Protein AF-G1XAU7-F1 (afdb_monomer)

Nearest PDB structures (foldseek):
  9cpb-assembly1_6V  TM=5.344E-01  e=7.646E+00  Bos taurus

Sequence (226 aa):
MDVDTQRVWDYASDAYVHRLVQNKSDGKLVELPSGRNESNTDELYDKLDNIGMEYTHLLTRQLDSQRTYFEEQVVAAADKATKASRRADEAFEKLQEALTALEDLKLKVDHLSQDVVPSLEKSKTRAEKKAEKATELLRKFEKDWREEKTVNDGLLERVDKINKEREELLREKMDLKDQLRDMMFFVEGREKLKEMDEEGIEEGEVTIGDVPDGKKKRRGKGKGKR

Foldseek 3Di:
DPPVVQWDQDPVVRDTDHDFDADPPPRDTDDDDPPDPPPCVVVVVVVVVVVVVVVVVVVVVVVVVVVVVVVVVVVVVVVVVVVVVVVVVVVVVVVVVVVVVVVVVVVVVCCCVPPVVVVVVVVVVVVVVVVVVVVVVVVVVVVVVVVVVVVVVVVVVVVVVVVVVVVVVVVVVVVVVVVVVVVVVVVVVVVVVVVCVVVDDDDDDDDDDDDDDDDDDDDDDDDDDD

Solvent-accessible surface area (backbone atoms only — not comparable to full-atom values): 13312 Å² total; per-residue (Å²): 119,48,83,89,77,60,35,39,74,39,83,89,75,74,42,79,42,77,67,87,59,65,47,95,88,71,71,54,80,62,81,75,84,79,88,68,74,76,85,63,49,60,67,51,49,55,50,52,48,51,52,51,50,52,49,48,52,50,48,50,53,50,52,50,53,51,48,52,52,52,51,52,51,51,50,54,49,50,53,51,51,52,54,48,49,52,53,49,51,59,49,49,52,53,49,51,55,51,50,53,53,49,51,54,48,49,54,51,50,49,48,42,62,68,51,49,47,55,51,48,52,55,49,48,56,53,51,51,55,49,50,50,52,50,52,53,51,50,53,49,52,52,50,53,52,50,52,51,48,55,50,48,53,53,48,51,53,48,51,54,50,52,50,50,53,51,53,49,54,50,47,53,52,47,54,52,48,49,51,49,49,53,48,47,50,51,50,52,51,51,50,50,48,52,53,40,70,74,68,60,89,77,91,78,90,84,81,84,78,85,81,85,87,81,77,91,77,87,80,82,86,82,86,85,84,133

pLDDT: mean 81.5, std 19.94, range [34.09, 97.81]

Secondary structure (DSSP, 8-state):
-BTTTTEEEETTTTEEEE---B-TTT--B--------TTSHHHHHHHHHHHHHHHHHHHHHHHHHHHHHHHHHHHHHHHHHHHHHHHHHHHHHHHHHHHHHHHHHHHHHHHIIIIIHHHHHHHHHHHHHHHHHHHHHHHHHHHHHHHHHHHHHHHHHHHHHHHHHHHHHHHHHHHHHHHHHHHHHHHHHHHHHHHHHHH---------PPPPP----PPP------

Mean predicted aligned error: 18.96 Å

InterPro domains:
  IPR001607 Zinc finger, UBP-type [PS50271] (1-36)

Structure (mmCIF, N/CA/C/O backbone):
data_AF-G1XAU7-F1
#
_entry.id   AF-G1XAU7-F1
#
loop_
_atom_site.group_PDB
_atom_site.id
_atom_site.type_symbol
_atom_site.label_atom_id
_atom_site.label_alt_id
_atom_site.label_comp_id
_atom_site.label_asym_id
_atom_site.label_entity_id
_atom_site.label_seq_id
_atom_site.pdbx_PDB_ins_code
_atom_site.Cartn_x
_atom_site.Cartn_y
_atom_site.Cartn_z
_atom_site.occupancy
_atom_site.B_iso_or_equiv
_atom_site.auth_seq_id
_atom_site.auth_comp_id
_atom_site.auth_asym_id
_atom_site.auth_atom_id
_atom_site.pdbx_PDB_model_num
ATOM 1 N N . MET A 1 1 ? 59.261 -0.099 -73.746 1.00 57.97 1 MET A N 1
ATOM 2 C CA . MET A 1 1 ? 59.908 0.063 -75.064 1.00 57.97 1 MET A CA 1
ATOM 3 C C . MET A 1 1 ? 59.030 -0.674 -76.040 1.00 57.97 1 MET A C 1
ATOM 5 O O . MET A 1 1 ? 59.008 -1.896 -75.988 1.00 57.97 1 MET A O 1
ATOM 9 N N . ASP A 1 2 ? 58.242 0.059 -76.814 1.00 53.75 2 ASP A N 1
ATOM 10 C CA . ASP A 1 2 ? 57.361 -0.550 -77.802 1.00 53.75 2 ASP A CA 1
ATOM 11 C C . ASP A 1 2 ? 58.166 -0.725 -79.099 1.00 53.75 2 ASP A C 1
ATOM 13 O O . ASP A 1 2 ? 58.586 0.252 -79.727 1.00 53.75 2 ASP A O 1
ATOM 17 N N . VAL A 1 3 ? 58.529 -1.971 -79.409 1.00 59.09 3 VAL A N 1
ATOM 18 C CA . VAL A 1 3 ? 59.478 -2.296 -80.492 1.00 59.09 3 VAL A CA 1
ATOM 19 C C . VAL A 1 3 ? 58.875 -2.097 -81.881 1.00 59.09 3 VAL A C 1
ATOM 21 O O . VAL A 1 3 ? 59.628 -1.865 -82.826 1.00 59.09 3 VAL A O 1
ATOM 24 N N . ASP A 1 4 ? 57.545 -2.092 -81.980 1.00 55.91 4 ASP A N 1
ATOM 25 C CA . ASP A 1 4 ? 56.815 -1.932 -83.239 1.00 55.91 4 ASP A CA 1
ATOM 26 C C . ASP A 1 4 ? 56.686 -0.457 -83.650 1.00 55.91 4 ASP A C 1
ATOM 28 O O . ASP A 1 4 ? 56.772 -0.126 -84.832 1.00 55.91 4 ASP A O 1
ATOM 32 N N . THR A 1 5 ? 56.542 0.456 -82.683 1.00 62.56 5 THR A N 1
ATOM 33 C CA . THR A 1 5 ? 56.330 1.893 -82.943 1.00 62.56 5 THR A CA 1
ATOM 34 C C . THR A 1 5 ? 57.594 2.747 -82.793 1.00 62.56 5 THR A C 1
ATOM 36 O O . THR A 1 5 ? 57.562 3.945 -83.073 1.00 62.56 5 THR A O 1
ATOM 39 N N . GLN A 1 6 ? 58.720 2.153 -82.369 1.00 66.44 6 GLN A N 1
ATOM 40 C CA . GLN A 1 6 ? 60.010 2.823 -82.115 1.00 66.44 6 GLN A CA 1
ATOM 41 C C . GLN A 1 6 ? 59.924 4.058 -81.185 1.00 66.44 6 GLN A C 1
ATOM 43 O O . GLN A 1 6 ? 60.811 4.921 -81.193 1.00 66.44 6 GLN A O 1
ATOM 48 N N . ARG A 1 7 ? 58.883 4.134 -80.345 1.00 73.56 7 ARG A N 1
ATOM 49 C CA . ARG A 1 7 ? 58.679 5.185 -79.335 1.00 73.56 7 ARG A CA 1
ATOM 50 C C . ARG A 1 7 ? 59.179 4.734 -77.962 1.00 73.56 7 ARG A C 1
ATOM 52 O O . ARG A 1 7 ? 59.096 3.561 -77.590 1.00 73.56 7 ARG A O 1
ATOM 59 N N . VAL A 1 8 ? 59.704 5.683 -77.193 1.00 77.62 8 VAL A N 1
ATOM 60 C CA . VAL A 1 8 ? 60.184 5.473 -75.820 1.00 77.62 8 VAL A CA 1
ATOM 61 C C . VAL A 1 8 ? 59.240 6.186 -74.861 1.00 77.62 8 VAL A C 1
ATOM 63 O O . VAL A 1 8 ? 58.794 7.289 -75.150 1.00 77.62 8 VAL A O 1
ATOM 66 N N . TRP A 1 9 ? 58.917 5.554 -73.736 1.00 84.06 9 TRP A N 1
ATOM 67 C CA . TRP A 1 9 ? 58.120 6.180 -72.684 1.00 84.06 9 TRP A CA 1
ATOM 68 C C . TRP A 1 9 ? 59.017 7.047 -71.802 1.00 84.06 9 TRP A C 1
ATOM 70 O O . TRP A 1 9 ? 60.016 6.546 -71.276 1.00 84.06 9 TRP A O 1
ATOM 80 N N . ASP A 1 10 ? 58.670 8.321 -71.652 1.00 80.56 10 ASP A N 1
ATOM 81 C CA . ASP A 1 10 ? 59.261 9.201 -70.653 1.00 80.56 10 ASP A CA 1
ATOM 82 C C . ASP A 1 10 ? 58.397 9.179 -69.389 1.00 80.56 10 ASP A C 1
ATOM 84 O O . ASP A 1 10 ? 57.300 9.730 -69.349 1.00 80.56 10 ASP A O 1
ATOM 88 N N . TYR A 1 11 ? 58.913 8.537 -68.342 1.00 80.44 11 TYR A N 1
ATOM 89 C CA . TYR A 1 11 ? 58.235 8.429 -67.051 1.00 80.44 11 TYR A CA 1
ATOM 90 C C . TYR A 1 11 ? 58.133 9.767 -66.304 1.00 80.44 11 TYR A C 1
ATOM 92 O O . TYR A 1 11 ? 57.330 9.871 -65.383 1.00 80.44 11 TYR A O 1
ATOM 100 N N . ALA A 1 12 ? 58.943 10.774 -66.651 1.00 77.62 12 ALA A N 1
ATOM 101 C CA . ALA A 1 12 ? 58.902 12.073 -65.980 1.00 77.62 12 ALA A CA 1
ATOM 102 C C . ALA A 1 12 ? 57.789 12.981 -66.525 1.00 77.62 12 ALA A C 1
ATOM 104 O O . ALA A 1 12 ? 57.229 13.775 -65.772 1.00 77.62 12 ALA A O 1
ATOM 105 N N . SER A 1 13 ? 57.468 12.863 -67.816 1.00 72.19 13 SER A N 1
ATOM 106 C CA . SER A 1 13 ? 56.394 13.621 -68.476 1.00 72.19 13 SER A CA 1
ATOM 107 C C . SER A 1 13 ? 55.135 12.794 -68.767 1.00 72.19 13 SER A C 1
ATOM 109 O O . SER A 1 13 ? 54.173 13.339 -69.300 1.00 72.19 13 SER A O 1
ATOM 111 N N . ASP A 1 14 ? 55.141 11.508 -68.397 1.00 81.31 14 ASP A N 1
ATOM 112 C CA . ASP A 1 14 ? 54.063 10.531 -68.612 1.00 81.31 14 ASP A CA 1
ATOM 113 C C . ASP A 1 14 ? 53.587 10.479 -70.081 1.00 81.31 14 ASP A C 1
ATOM 115 O O . ASP A 1 14 ? 52.394 10.474 -70.385 1.00 81.31 14 ASP A O 1
ATOM 119 N N . ALA A 1 15 ? 54.547 10.491 -71.019 1.00 80.81 15 ALA A N 1
ATOM 120 C CA . ALA A 1 15 ? 54.288 10.578 -72.458 1.00 80.81 15 ALA A CA 1
ATOM 121 C C . ALA A 1 15 ? 55.247 9.726 -73.316 1.00 80.81 15 ALA A C 1
ATOM 123 O O . ALA A 1 15 ? 56.387 9.442 -72.945 1.00 80.81 15 ALA A O 1
ATOM 124 N N . TYR A 1 16 ? 54.804 9.346 -74.524 1.00 79.31 16 TYR A N 1
ATOM 125 C CA . TYR A 1 16 ? 55.650 8.686 -75.531 1.00 79.31 16 TYR A CA 1
ATOM 126 C C . TYR A 1 16 ? 56.433 9.712 -76.366 1.00 79.31 16 TYR A C 1
ATOM 128 O O . TYR A 1 16 ? 55.842 10.552 -77.044 1.00 79.31 16 TYR A O 1
ATOM 136 N N . VAL A 1 17 ? 57.760 9.580 -76.407 1.00 77.50 17 VAL A N 1
ATOM 137 C CA . VAL A 1 17 ? 58.686 10.413 -77.196 1.00 77.50 17 VAL A CA 1
ATOM 138 C C . VAL A 1 17 ? 59.390 9.596 -78.288 1.00 77.50 17 VAL A C 1
ATOM 140 O O . VAL A 1 17 ? 59.630 8.394 -78.144 1.00 77.50 17 VAL A O 1
ATOM 143 N N . HIS A 1 18 ? 59.736 10.242 -79.406 1.00 70.25 18 HIS A N 1
ATOM 144 C CA . HIS A 1 18 ? 60.473 9.607 -80.506 1.00 70.25 18 HIS A CA 1
ATOM 145 C C . HIS A 1 18 ? 61.976 9.581 -80.201 1.00 70.25 18 HIS A C 1
ATOM 147 O O . HIS A 1 18 ? 62.556 10.582 -79.780 1.00 70.25 18 HIS A O 1
ATOM 153 N N . ARG A 1 19 ? 62.635 8.441 -80.440 1.00 69.12 19 ARG A N 1
ATOM 154 C CA . ARG A 1 19 ? 64.091 8.332 -80.289 1.00 69.12 19 ARG A CA 1
ATOM 155 C C . ARG A 1 19 ? 64.786 9.040 -81.458 1.00 69.12 19 ARG A C 1
ATOM 157 O O . ARG A 1 19 ? 64.710 8.559 -82.584 1.00 69.12 19 ARG A O 1
ATOM 164 N N . LEU A 1 20 ? 65.510 10.128 -81.196 1.00 63.94 20 LEU A N 1
ATOM 165 C CA . LEU A 1 20 ? 66.415 10.746 -82.174 1.00 63.94 20 LEU A CA 1
ATOM 166 C C . LEU A 1 20 ? 67.537 9.752 -82.520 1.00 63.94 20 LEU A C 1
ATOM 168 O O . LEU A 1 20 ? 68.320 9.362 -81.653 1.00 63.94 20 LEU A O 1
ATOM 172 N N . VAL A 1 21 ? 67.601 9.302 -83.775 1.00 60.94 21 VAL A N 1
ATOM 173 C CA . VAL A 1 21 ? 68.643 8.381 -84.251 1.00 60.94 21 VAL A CA 1
ATOM 174 C C . VAL A 1 21 ? 69.726 9.194 -84.956 1.00 60.94 21 VAL A C 1
ATOM 176 O O . VAL A 1 21 ? 69.502 9.745 -86.030 1.00 60.94 21 VAL A O 1
ATOM 179 N N . GLN A 1 22 ? 70.908 9.278 -84.344 1.00 58.97 22 GLN A N 1
ATOM 180 C CA . GLN A 1 22 ? 72.068 9.961 -84.917 1.00 58.97 22 GLN A CA 1
ATOM 181 C C . GLN A 1 22 ? 72.962 8.948 -85.647 1.00 58.97 22 GLN A C 1
ATOM 183 O O . GLN A 1 22 ? 73.315 7.906 -85.090 1.00 58.97 22 GLN A O 1
ATOM 188 N N . ASN A 1 23 ? 73.330 9.235 -86.899 1.00 56.50 23 ASN A N 1
ATOM 189 C CA . ASN A 1 23 ? 74.219 8.367 -87.672 1.00 56.50 23 ASN A CA 1
ATOM 190 C C . ASN A 1 23 ? 75.674 8.521 -87.181 1.00 56.50 23 ASN A C 1
ATOM 192 O O . ASN A 1 23 ? 76.173 9.642 -87.069 1.00 56.50 23 ASN A O 1
ATOM 196 N N . LYS A 1 24 ? 76.363 7.408 -86.885 1.00 58.03 24 LYS A N 1
ATOM 197 C CA . LYS A 1 24 ? 77.676 7.413 -86.202 1.00 58.03 24 LYS A CA 1
ATOM 198 C C . LYS A 1 24 ? 78.825 8.008 -87.023 1.00 58.03 24 LYS A C 1
ATOM 200 O O . LYS A 1 24 ? 79.857 8.319 -86.442 1.00 58.03 24 LYS A O 1
ATOM 205 N N . SER A 1 25 ? 78.673 8.155 -88.337 1.00 57.59 25 SER A N 1
ATOM 206 C CA . SER A 1 25 ? 79.734 8.654 -89.218 1.00 57.59 25 SER A CA 1
ATOM 207 C C . SER A 1 25 ? 79.644 10.143 -89.554 1.00 57.59 25 SER A C 1
ATOM 209 O O . SER A 1 25 ? 80.643 10.678 -90.014 1.00 57.59 25 SER A O 1
ATOM 211 N N . ASP A 1 26 ? 78.504 10.815 -89.334 1.00 61.91 26 ASP A N 1
ATOM 212 C CA . ASP A 1 26 ? 78.338 12.194 -89.837 1.00 61.91 26 ASP A CA 1
ATOM 213 C C . ASP A 1 26 ? 77.455 13.116 -88.974 1.00 61.91 26 ASP A C 1
ATOM 215 O O . ASP A 1 26 ? 77.159 14.241 -89.364 1.00 61.91 26 ASP A O 1
ATOM 219 N N . GLY A 1 27 ? 76.991 12.667 -87.798 1.00 61.97 27 GLY A N 1
ATOM 220 C CA . GLY A 1 27 ? 76.343 13.519 -86.783 1.00 61.97 27 GLY A CA 1
ATOM 221 C C . GLY A 1 27 ? 75.020 14.200 -87.179 1.00 61.97 27 GLY A C 1
ATOM 222 O O . GLY A 1 27 ? 74.368 14.795 -86.319 1.00 61.97 27 GLY A O 1
ATOM 223 N N . LYS A 1 28 ? 74.597 14.099 -88.441 1.00 62.28 28 LYS A N 1
ATOM 224 C CA . LYS A 1 28 ? 73.402 14.735 -88.994 1.00 62.28 28 LYS A CA 1
ATOM 225 C C . LYS A 1 28 ? 72.140 14.012 -88.518 1.00 62.28 28 LYS A C 1
ATOM 227 O O . LYS A 1 28 ? 72.044 12.787 -88.624 1.00 62.28 28 LYS A O 1
ATOM 232 N N . LEU A 1 29 ? 71.181 14.778 -87.994 1.00 57.16 29 LEU A N 1
ATOM 233 C CA . LEU A 1 29 ? 69.845 14.286 -87.657 1.00 57.16 29 LEU A CA 1
ATOM 234 C C . LEU A 1 29 ? 69.154 13.810 -88.942 1.00 57.16 29 LEU A C 1
ATOM 236 O O . LEU A 1 29 ? 69.052 14.565 -89.910 1.00 57.16 29 LEU A O 1
ATOM 240 N N . VAL A 1 30 ? 68.697 12.559 -88.948 1.00 57.75 30 VAL A N 1
ATOM 241 C CA . VAL A 1 30 ? 67.859 12.009 -90.017 1.00 57.75 30 VAL A CA 1
ATOM 242 C C . VAL A 1 30 ? 66.431 11.969 -89.493 1.00 57.75 30 VAL A C 1
ATOM 244 O O . VAL A 1 30 ? 66.093 11.130 -88.660 1.00 57.75 30 VAL A O 1
ATOM 247 N N . GLU A 1 31 ? 65.600 12.892 -89.964 1.00 56.91 31 GLU A N 1
ATOM 248 C CA . GLU A 1 31 ? 64.154 12.812 -89.775 1.00 56.91 31 GLU A CA 1
ATOM 249 C C . GLU A 1 31 ? 63.597 11.818 -90.799 1.00 56.91 31 GLU A C 1
ATOM 251 O O . GLU A 1 31 ? 63.764 11.995 -92.008 1.00 56.91 31 GLU A O 1
ATOM 256 N N . LEU A 1 32 ? 62.984 10.728 -90.324 1.00 54.47 32 LEU A N 1
ATOM 257 C CA . LEU A 1 32 ? 62.248 9.826 -91.207 1.00 54.47 32 LEU A CA 1
ATOM 258 C C . LEU A 1 32 ? 60.983 10.542 -91.708 1.00 54.47 32 LEU A C 1
ATOM 260 O O . LEU A 1 32 ? 60.314 11.210 -90.914 1.00 54.47 32 LEU A O 1
ATOM 264 N N . PRO A 1 33 ? 60.617 10.391 -92.995 1.00 49.03 33 PRO A N 1
ATOM 265 C CA . PRO A 1 33 ? 59.417 11.010 -93.534 1.00 49.03 33 PRO A CA 1
ATOM 266 C C . PRO A 1 33 ? 58.194 10.459 -92.796 1.00 49.03 33 PRO A C 1
ATOM 268 O O . PRO A 1 33 ? 57.883 9.269 -92.869 1.00 49.03 33 PRO A O 1
ATOM 271 N N . SER A 1 34 ? 57.504 11.336 -92.067 1.00 47.50 34 SER A N 1
ATOM 272 C CA . SER A 1 34 ? 56.213 11.024 -91.461 1.00 47.50 34 SER A CA 1
ATOM 273 C C . SER A 1 34 ? 55.188 10.916 -92.584 1.00 47.50 34 SER A C 1
ATOM 275 O O . SER A 1 34 ? 54.680 11.921 -93.069 1.00 47.50 34 SER A O 1
ATOM 277 N N . GLY A 1 35 ? 54.926 9.694 -93.047 1.00 52.91 35 GLY A N 1
ATOM 278 C CA . GLY A 1 35 ? 53.856 9.412 -93.999 1.00 52.91 35 GLY A CA 1
ATOM 279 C C . GLY A 1 35 ? 52.502 9.704 -93.360 1.00 52.91 35 GLY A C 1
ATOM 280 O O . GLY A 1 35 ? 51.912 8.829 -92.733 1.00 52.91 35 GLY A O 1
ATOM 281 N N . ARG A 1 36 ? 52.023 10.943 -93.486 1.00 50.34 36 ARG A N 1
ATOM 282 C CA . ARG A 1 36 ? 50.713 11.368 -92.996 1.00 50.34 36 ARG A CA 1
ATOM 283 C C . ARG A 1 36 ? 49.860 11.794 -94.187 1.00 50.34 36 ARG A C 1
ATOM 285 O O . ARG A 1 36 ? 50.079 12.840 -94.779 1.00 50.34 36 ARG A O 1
ATOM 292 N N . ASN A 1 37 ? 48.896 10.947 -94.545 1.00 48.19 37 ASN A N 1
ATOM 293 C CA . ASN A 1 37 ? 47.751 11.344 -95.362 1.00 48.19 37 ASN A CA 1
ATOM 294 C C . ASN A 1 37 ? 46.870 12.259 -94.496 1.00 48.19 37 ASN A C 1
ATOM 296 O O . ASN A 1 37 ? 46.111 11.772 -93.661 1.00 48.19 37 ASN A O 1
ATOM 300 N N . GLU A 1 38 ? 47.007 13.572 -94.660 1.00 54.19 38 GLU A N 1
ATOM 301 C CA . GLU A 1 38 ? 46.360 14.609 -93.834 1.00 54.19 38 GLU A CA 1
ATOM 302 C C . GLU A 1 38 ? 44.842 14.755 -94.053 1.00 54.19 38 GLU A C 1
ATOM 304 O O . GLU A 1 38 ? 44.189 15.496 -93.334 1.00 54.19 38 GLU A O 1
ATOM 309 N N . SER A 1 39 ? 44.237 14.028 -94.996 1.00 56.22 39 SER A N 1
ATOM 310 C CA . SER A 1 39 ? 42.819 14.217 -95.350 1.00 56.22 39 SER A CA 1
ATOM 311 C C . SER A 1 39 ? 41.830 13.409 -94.498 1.00 56.22 39 SER A C 1
ATOM 313 O O . SER A 1 39 ? 40.669 13.778 -94.416 1.00 56.22 39 SER A O 1
ATOM 315 N N . ASN A 1 40 ? 42.269 12.308 -93.874 1.00 56.97 40 ASN A N 1
ATOM 316 C CA . ASN A 1 40 ? 41.409 11.403 -93.084 1.00 56.97 40 ASN A CA 1
ATOM 317 C C . ASN A 1 40 ? 41.670 11.488 -91.572 1.00 56.97 40 ASN A C 1
ATOM 319 O O . ASN A 1 40 ? 41.049 10.761 -90.798 1.00 56.97 40 ASN A O 1
ATOM 323 N N . THR A 1 41 ? 42.626 12.312 -91.137 1.00 61.34 41 THR A N 1
ATOM 324 C CA . THR A 1 41 ? 43.007 12.369 -89.723 1.00 61.34 41 THR A CA 1
ATOM 325 C C . THR A 1 41 ? 42.024 13.177 -88.890 1.00 61.34 41 THR A C 1
ATOM 327 O O . THR A 1 41 ? 41.700 12.728 -87.798 1.00 61.34 41 THR A O 1
ATOM 330 N N . ASP A 1 42 ? 41.495 14.292 -89.401 1.00 63.22 42 ASP A N 1
ATOM 331 C CA . ASP A 1 42 ? 40.565 15.149 -88.645 1.00 63.22 42 ASP A CA 1
ATOM 332 C C . ASP A 1 42 ? 39.244 14.435 -88.335 1.00 63.22 42 ASP A C 1
ATOM 334 O O . ASP A 1 42 ? 38.818 14.413 -87.186 1.00 63.22 42 ASP A O 1
ATOM 338 N N . GLU A 1 43 ? 38.672 13.696 -89.292 1.00 67.75 43 GLU A N 1
ATOM 339 C CA . GLU A 1 43 ? 37.471 12.887 -89.032 1.00 67.75 43 GLU A CA 1
ATOM 340 C C . GLU A 1 43 ? 37.701 11.756 -88.013 1.00 67.75 43 GLU A C 1
ATOM 342 O O . GLU A 1 43 ? 36.764 11.305 -87.349 1.00 67.75 43 GLU A O 1
ATOM 347 N N . LEU A 1 44 ? 38.930 11.240 -87.913 1.00 71.62 44 LEU A N 1
ATOM 348 C CA . LEU A 1 44 ? 39.295 10.242 -86.906 1.00 71.62 44 LEU A CA 1
ATOM 349 C C . LEU A 1 44 ? 39.492 10.887 -85.530 1.00 71.62 44 LEU A C 1
ATOM 351 O O . LEU A 1 44 ? 39.128 10.264 -84.534 1.00 71.62 44 LEU A O 1
ATOM 355 N N . TYR A 1 45 ? 40.016 12.114 -85.468 1.00 77.38 45 TYR A N 1
ATOM 356 C CA . TYR A 1 45 ? 40.111 12.880 -84.225 1.00 77.38 45 TYR A CA 1
ATOM 357 C C . TYR A 1 45 ? 38.733 13.273 -83.696 1.00 77.38 45 TYR A C 1
ATOM 359 O O . TYR A 1 45 ? 38.481 13.045 -82.520 1.00 77.38 45 TYR A O 1
ATOM 367 N N . ASP A 1 46 ? 37.816 13.733 -84.549 1.00 79.69 46 ASP A N 1
ATOM 368 C CA . ASP A 1 46 ? 36.451 14.089 -84.138 1.00 79.69 46 ASP A CA 1
ATOM 369 C C . ASP A 1 46 ? 35.672 12.875 -83.607 1.00 79.69 46 ASP A C 1
ATOM 371 O O . ASP A 1 46 ? 34.939 12.962 -82.622 1.00 79.69 46 ASP A O 1
ATOM 375 N N . LYS A 1 47 ? 35.862 11.696 -84.215 1.00 84.12 47 LYS A N 1
ATOM 376 C CA . LYS A 1 47 ? 35.277 10.439 -83.714 1.00 84.12 47 LYS A CA 1
ATOM 377 C C . LYS A 1 47 ? 35.902 10.007 -82.391 1.00 84.12 47 LYS A C 1
ATOM 379 O O . LYS A 1 47 ? 35.183 9.531 -81.515 1.00 84.12 47 LYS A O 1
ATOM 384 N N . LEU A 1 48 ? 37.219 10.151 -82.244 1.00 85.06 48 LEU A N 1
ATOM 385 C CA . LEU A 1 48 ? 37.920 9.841 -81.000 1.00 85.06 48 LEU A CA 1
ATOM 386 C C . LEU A 1 48 ? 37.477 10.781 -79.871 1.00 85.06 48 LEU A C 1
ATOM 388 O O . LEU A 1 48 ? 37.271 10.321 -78.751 1.00 85.06 48 LEU A O 1
ATOM 392 N N . ASP A 1 49 ? 37.283 12.064 -80.174 1.00 86.25 49 ASP A N 1
ATOM 393 C CA . ASP A 1 49 ? 36.814 13.068 -79.223 1.00 86.25 49 ASP A CA 1
ATOM 394 C C . ASP A 1 49 ? 35.353 12.814 -78.834 1.00 86.25 49 ASP A C 1
ATOM 396 O O . ASP A 1 49 ? 35.025 12.792 -77.651 1.00 86.25 49 ASP A O 1
ATOM 400 N N . ASN A 1 50 ? 34.488 12.456 -79.792 1.00 89.50 50 ASN A N 1
ATOM 401 C CA . ASN A 1 50 ? 33.112 12.050 -79.495 1.00 89.50 50 ASN A CA 1
ATOM 402 C C . ASN A 1 50 ? 33.0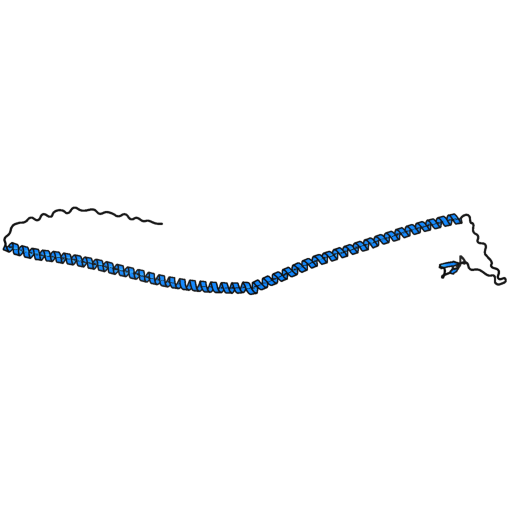53 10.792 -78.604 1.00 89.50 50 ASN A C 1
ATOM 404 O O . ASN A 1 50 ? 32.300 10.758 -77.634 1.00 89.50 50 ASN A O 1
ATOM 408 N N . ILE A 1 51 ? 33.893 9.781 -78.866 1.00 89.69 51 ILE A N 1
ATOM 409 C CA . ILE A 1 51 ? 34.016 8.597 -77.994 1.00 89.69 51 ILE A CA 1
ATOM 410 C C . ILE A 1 51 ? 34.555 8.992 -76.609 1.00 89.69 51 ILE A C 1
ATOM 412 O O . ILE A 1 51 ? 34.090 8.473 -75.594 1.00 89.69 51 ILE A O 1
ATOM 416 N N . GLY A 1 52 ? 35.508 9.925 -76.541 1.00 91.44 52 GLY A N 1
ATOM 417 C CA . GLY A 1 52 ? 36.033 10.471 -75.289 1.00 91.44 52 GLY A CA 1
ATOM 418 C C . GLY A 1 52 ? 34.967 11.208 -74.472 1.00 91.44 52 GLY A C 1
ATOM 419 O O . GLY A 1 52 ? 34.873 11.016 -73.255 1.00 91.44 52 GLY A O 1
ATOM 420 N N . MET A 1 53 ? 34.114 11.991 -75.134 1.00 92.00 53 MET A N 1
ATOM 421 C CA . MET A 1 53 ? 32.971 12.667 -74.522 1.00 92.00 53 MET A CA 1
ATOM 422 C C . MET A 1 53 ? 31.920 11.669 -74.031 1.00 92.00 53 MET A C 1
ATOM 424 O O . MET A 1 53 ? 31.453 11.791 -72.900 1.00 92.00 53 MET A O 1
ATOM 428 N N . GLU A 1 54 ? 31.582 10.652 -74.825 1.00 91.19 54 GLU A N 1
ATOM 429 C CA . GLU A 1 54 ? 30.646 9.591 -74.432 1.00 91.19 54 GLU A CA 1
ATOM 430 C C . GLU A 1 54 ? 31.170 8.770 -73.249 1.00 91.19 54 GLU A C 1
ATOM 432 O O . GLU A 1 54 ? 30.424 8.493 -72.307 1.00 91.19 54 GLU A O 1
ATOM 437 N N . TYR A 1 55 ? 32.461 8.428 -73.249 1.00 94.81 55 TYR A N 1
ATOM 438 C CA . TYR A 1 55 ? 33.104 7.743 -72.130 1.00 94.81 55 TYR A CA 1
ATOM 439 C C . TYR A 1 55 ? 33.091 8.604 -70.866 1.00 94.81 55 TYR A C 1
ATOM 441 O O . TYR A 1 55 ? 32.738 8.117 -69.792 1.00 94.81 55 TYR A O 1
ATOM 449 N N . THR A 1 56 ? 33.406 9.894 -70.994 1.00 95.38 56 THR A N 1
ATOM 450 C CA . THR A 1 56 ? 33.326 10.843 -69.878 1.00 95.38 56 THR A CA 1
ATOM 451 C C . THR A 1 56 ? 31.896 10.933 -69.358 1.00 95.38 56 THR A C 1
ATOM 453 O O . THR A 1 56 ? 31.683 10.834 -68.155 1.00 95.38 56 THR A O 1
ATOM 456 N N . HIS A 1 57 ? 30.899 11.024 -70.241 1.00 95.06 57 HIS A N 1
ATOM 457 C CA . HIS A 1 57 ? 29.492 11.060 -69.854 1.00 95.06 57 HIS A CA 1
ATOM 458 C C . HIS A 1 57 ? 29.053 9.776 -69.135 1.00 95.06 57 HIS A C 1
ATOM 460 O O . HIS A 1 57 ? 28.388 9.848 -68.100 1.00 95.06 57 HIS A O 1
ATOM 466 N N . LEU A 1 58 ? 29.451 8.603 -69.638 1.00 95.88 58 LEU A N 1
ATOM 467 C CA . LEU A 1 58 ? 29.166 7.317 -69.003 1.00 95.88 58 LEU A CA 1
ATOM 468 C C . LEU A 1 58 ? 29.827 7.218 -67.624 1.00 95.88 58 LEU A C 1
ATOM 470 O O . LEU A 1 58 ? 29.169 6.828 -66.660 1.00 95.88 58 LEU A O 1
ATOM 474 N N . LEU A 1 59 ? 31.099 7.605 -67.515 1.00 96.19 59 LEU A N 1
ATOM 475 C CA . LEU A 1 59 ? 31.844 7.593 -66.261 1.00 96.19 59 LEU A CA 1
ATOM 476 C C . LEU A 1 59 ? 31.240 8.567 -65.246 1.00 96.19 59 LEU A C 1
ATOM 478 O O . LEU A 1 59 ? 31.030 8.188 -64.096 1.00 96.19 59 LEU A O 1
ATOM 482 N N . THR A 1 60 ? 30.904 9.790 -65.665 1.00 96.12 60 THR A N 1
ATOM 483 C CA . THR A 1 60 ? 30.209 10.771 -64.823 1.00 96.12 60 THR A CA 1
ATOM 484 C C . THR A 1 60 ? 28.876 10.212 -64.350 1.00 96.12 60 THR A C 1
ATOM 486 O O . THR A 1 60 ? 28.619 10.220 -63.151 1.00 96.12 60 THR A O 1
ATOM 489 N N . ARG A 1 61 ? 28.060 9.648 -65.249 1.00 96.31 61 ARG A N 1
ATOM 490 C CA . ARG A 1 61 ? 26.777 9.032 -64.887 1.00 96.31 61 ARG A CA 1
ATOM 491 C C . ARG A 1 61 ? 26.952 7.882 -63.895 1.00 96.31 61 ARG A C 1
ATOM 493 O O . ARG A 1 61 ? 26.154 7.743 -62.970 1.00 96.31 61 ARG A O 1
ATOM 500 N N . GLN A 1 62 ? 27.980 7.055 -64.073 1.00 96.94 62 GLN A N 1
ATOM 501 C CA . GLN A 1 62 ? 28.252 5.937 -63.177 1.00 96.94 62 GLN A CA 1
ATOM 502 C C . GLN A 1 62 ? 28.717 6.416 -61.797 1.00 96.94 62 GLN A C 1
ATOM 504 O O . GLN A 1 62 ? 28.181 5.947 -60.793 1.00 96.94 62 GLN A O 1
ATOM 509 N N . LEU A 1 63 ? 29.654 7.364 -61.729 1.00 97.06 63 LEU A N 1
ATOM 510 C CA . LEU A 1 63 ? 30.103 7.959 -60.466 1.00 97.06 63 LEU A CA 1
ATOM 511 C C . LEU A 1 63 ? 28.957 8.655 -59.731 1.00 97.06 63 LEU A C 1
ATOM 513 O O . LEU A 1 63 ? 28.839 8.502 -58.517 1.00 97.06 63 LEU A O 1
ATOM 517 N N . ASP A 1 64 ? 28.082 9.349 -60.458 1.00 96.56 64 ASP A N 1
ATOM 518 C CA . ASP A 1 64 ? 26.917 10.011 -59.875 1.00 96.56 64 ASP A CA 1
ATOM 519 C C . ASP A 1 64 ? 25.931 8.981 -59.300 1.00 96.56 64 ASP A C 1
ATOM 521 O O . ASP A 1 64 ? 25.517 9.096 -58.152 1.00 96.56 64 ASP A O 1
ATOM 525 N N . SER A 1 65 ? 25.670 7.879 -60.017 1.00 96.88 65 SER A N 1
ATOM 526 C CA . SER A 1 65 ? 24.826 6.787 -59.500 1.00 96.88 65 SER A CA 1
ATOM 527 C C . SER A 1 65 ? 25.409 6.082 -58.265 1.00 96.88 65 SER A C 1
ATOM 529 O O . SER A 1 65 ? 24.672 5.680 -57.362 1.00 96.88 65 SER A O 1
ATOM 531 N N . GLN A 1 66 ? 26.737 5.932 -58.196 1.00 96.75 66 GLN A N 1
ATOM 532 C CA . GLN A 1 66 ? 27.411 5.357 -57.028 1.00 96.75 66 GLN A CA 1
ATOM 533 C C . GLN A 1 66 ? 27.349 6.310 -55.840 1.00 96.75 66 GLN A C 1
ATOM 535 O O . GLN A 1 66 ? 27.095 5.877 -54.715 1.00 96.75 66 GLN A O 1
ATOM 540 N N . ARG A 1 67 ? 27.545 7.607 -56.094 1.00 96.81 67 ARG A N 1
ATOM 541 C CA . ARG A 1 67 ? 27.406 8.649 -55.087 1.00 96.81 67 ARG A CA 1
ATOM 542 C C . ARG A 1 67 ? 26.002 8.634 -54.493 1.00 96.81 67 ARG A C 1
ATOM 544 O O . ARG A 1 67 ? 25.890 8.507 -53.278 1.00 96.81 67 ARG A O 1
ATOM 551 N N . THR A 1 68 ? 24.958 8.680 -55.321 1.00 97.25 68 THR A N 1
ATOM 552 C CA . THR A 1 68 ? 23.572 8.655 -54.832 1.00 97.25 68 THR A CA 1
ATOM 553 C C . THR A 1 68 ? 23.276 7.382 -54.041 1.00 97.25 68 THR A C 1
ATOM 555 O O . THR A 1 68 ? 22.684 7.460 -52.970 1.00 97.25 68 THR A O 1
ATOM 558 N N . TYR A 1 69 ? 23.753 6.215 -54.494 1.00 97.81 69 TYR A N 1
ATOM 559 C CA . TYR A 1 69 ? 23.557 4.945 -53.783 1.00 97.81 69 TYR A CA 1
ATOM 560 C C . TYR A 1 69 ? 24.169 4.952 -52.372 1.00 97.81 69 TYR A C 1
ATOM 562 O O . TYR A 1 69 ? 23.516 4.559 -51.402 1.00 97.81 69 TYR A O 1
ATOM 570 N N . PHE A 1 70 ? 25.419 5.404 -52.232 1.00 97.62 70 PHE A N 1
ATOM 571 C CA . PHE A 1 70 ? 26.068 5.449 -50.921 1.00 97.62 70 PHE A CA 1
ATOM 572 C C . PHE A 1 70 ? 25.529 6.579 -50.041 1.00 97.62 70 PHE A C 1
ATOM 574 O O . PHE A 1 70 ? 25.416 6.384 -48.832 1.00 97.62 70 PHE A O 1
ATOM 581 N N . GLU A 1 71 ? 25.141 7.722 -50.613 1.00 97.19 71 GLU A N 1
ATOM 582 C CA . GLU A 1 71 ? 24.448 8.785 -49.876 1.00 97.19 71 GLU A CA 1
ATOM 583 C C . GLU A 1 71 ? 23.124 8.270 -49.289 1.00 97.19 71 GLU A C 1
ATOM 585 O O . GLU A 1 71 ? 22.888 8.417 -48.089 1.00 97.19 71 GLU A O 1
ATOM 590 N N . GLU A 1 72 ? 22.309 7.569 -50.081 1.00 97.25 72 GLU A N 1
ATOM 591 C CA . GLU A 1 72 ? 21.078 6.925 -49.606 1.00 97.25 72 GLU A CA 1
ATOM 592 C C . GLU A 1 72 ? 21.355 5.882 -48.516 1.00 97.25 72 GLU A C 1
ATOM 594 O O . GLU A 1 72 ? 20.658 5.841 -47.497 1.00 97.25 72 GLU A O 1
ATOM 599 N N . GLN A 1 73 ? 22.392 5.055 -48.683 1.00 97.12 73 GLN A N 1
ATOM 600 C CA . GLN A 1 73 ? 22.764 4.050 -47.689 1.00 97.12 73 GLN A CA 1
ATOM 601 C C . GLN A 1 73 ? 23.197 4.688 -46.360 1.00 97.12 73 GLN A C 1
ATOM 603 O O . GLN A 1 73 ? 22.818 4.197 -45.290 1.00 97.12 73 GLN A O 1
ATOM 608 N N . VAL A 1 74 ? 23.957 5.786 -46.411 1.00 97.56 74 VAL A N 1
ATOM 609 C CA . VAL A 1 74 ? 24.390 6.540 -45.226 1.00 97.56 74 VAL A CA 1
ATOM 610 C C . VAL A 1 74 ? 23.194 7.187 -44.533 1.00 97.56 74 VAL A C 1
ATOM 612 O O . VAL A 1 74 ? 23.062 7.049 -43.317 1.00 97.56 74 VAL A O 1
ATOM 615 N N . VAL A 1 75 ? 22.286 7.820 -45.281 1.00 97.44 75 VAL A N 1
ATOM 616 C CA . VAL A 1 75 ? 21.058 8.411 -44.722 1.00 97.44 75 VAL A CA 1
ATOM 617 C C . VAL A 1 75 ? 20.190 7.336 -44.066 1.00 97.44 75 VAL A C 1
ATOM 619 O O . VAL A 1 75 ? 19.774 7.492 -42.920 1.00 97.44 75 VAL A O 1
ATOM 622 N N . ALA A 1 76 ? 19.985 6.195 -44.726 1.00 96.94 76 ALA A N 1
ATOM 623 C CA . ALA A 1 76 ? 19.205 5.093 -44.168 1.00 96.94 76 ALA A CA 1
ATOM 624 C C . ALA A 1 76 ? 19.841 4.499 -42.897 1.00 96.94 76 ALA A C 1
ATOM 626 O O . ALA A 1 76 ? 19.128 4.093 -41.973 1.00 96.94 76 ALA A O 1
ATOM 627 N N . ALA A 1 77 ? 21.174 4.426 -42.833 1.00 96.69 77 ALA A N 1
ATOM 628 C CA . ALA A 1 77 ? 21.892 3.999 -41.635 1.00 96.69 77 ALA A CA 1
ATOM 629 C C . ALA A 1 77 ? 21.757 5.026 -40.500 1.00 96.69 77 ALA A C 1
ATOM 631 O O . ALA A 1 77 ? 21.462 4.639 -39.366 1.00 96.69 77 ALA A O 1
ATOM 632 N N . ALA A 1 78 ? 21.893 6.319 -40.809 1.00 97.06 78 ALA A N 1
ATOM 633 C CA . ALA A 1 78 ? 21.702 7.407 -39.856 1.00 97.06 78 ALA A CA 1
ATOM 634 C C . ALA A 1 78 ? 20.275 7.405 -39.286 1.00 97.06 78 ALA A C 1
ATOM 636 O O . ALA A 1 78 ? 20.107 7.422 -38.071 1.00 97.06 78 ALA A O 1
ATOM 637 N N . ASP A 1 79 ? 19.251 7.256 -40.127 1.00 97.06 79 ASP A N 1
ATOM 638 C CA . ASP A 1 79 ? 17.848 7.169 -39.706 1.00 97.06 79 ASP A CA 1
ATOM 639 C C . ASP A 1 79 ? 17.560 5.961 -38.809 1.00 97.06 79 ASP A C 1
ATOM 641 O O . ASP A 1 79 ? 16.752 6.030 -37.878 1.00 97.06 79 ASP A O 1
ATOM 645 N N . LYS A 1 80 ? 18.194 4.815 -39.081 1.00 96.94 80 LYS A N 1
ATOM 646 C CA . LYS A 1 80 ? 18.080 3.639 -38.209 1.00 96.94 80 LYS A CA 1
ATOM 647 C C . LYS A 1 80 ? 18.747 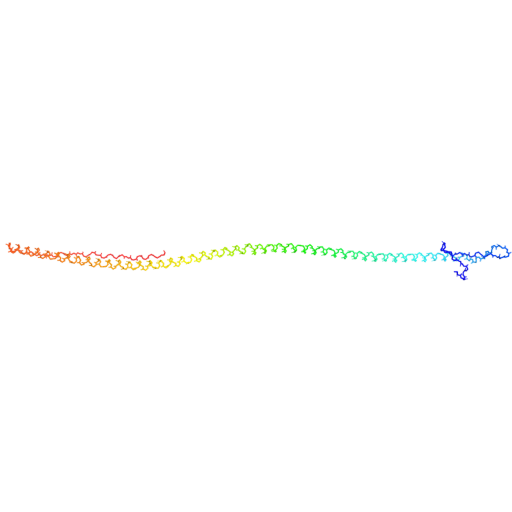3.897 -36.862 1.00 96.94 80 LYS A C 1
ATOM 649 O O . LYS A 1 80 ? 18.155 3.554 -35.840 1.00 96.94 80 LYS A O 1
ATOM 654 N N . ALA A 1 81 ? 19.926 4.516 -36.858 1.00 96.69 81 ALA A N 1
ATOM 655 C CA . ALA A 1 81 ? 20.647 4.863 -35.639 1.00 96.69 81 ALA A CA 1
ATOM 656 C C . ALA A 1 81 ? 19.873 5.884 -34.792 1.00 96.69 81 ALA A C 1
ATOM 658 O O . ALA A 1 81 ? 19.705 5.668 -33.594 1.00 96.69 81 ALA A O 1
ATOM 659 N N . THR A 1 82 ? 19.312 6.935 -35.397 1.00 96.94 82 THR A N 1
ATOM 660 C CA . THR A 1 82 ? 18.513 7.939 -34.675 1.00 96.94 82 THR A CA 1
ATOM 661 C C . THR A 1 82 ? 17.229 7.341 -34.105 1.00 96.94 82 THR A C 1
ATOM 663 O O . THR A 1 82 ? 16.910 7.567 -32.939 1.00 96.94 82 THR A O 1
ATOM 666 N N . LYS A 1 83 ? 16.516 6.502 -34.871 1.00 97.00 83 LYS A N 1
ATOM 667 C CA . LYS A 1 83 ? 15.328 5.783 -34.376 1.00 97.00 83 LYS A CA 1
ATOM 668 C C . LYS A 1 83 ? 15.671 4.794 -33.263 1.00 97.00 83 LYS A C 1
ATOM 670 O O . LYS A 1 83 ? 14.862 4.610 -32.359 1.00 97.00 83 LYS A O 1
ATOM 675 N N . ALA A 1 84 ? 16.822 4.128 -33.334 1.00 96.56 84 ALA A N 1
ATOM 676 C CA . ALA A 1 84 ? 17.279 3.228 -32.280 1.00 96.56 84 ALA A CA 1
ATOM 677 C C . ALA A 1 84 ? 17.654 4.001 -31.008 1.00 96.56 84 ALA A C 1
ATOM 679 O O . ALA A 1 84 ? 17.191 3.620 -29.937 1.00 96.56 84 ALA A O 1
ATOM 680 N N . SER A 1 85 ? 18.394 5.109 -31.136 1.00 96.81 85 SER A N 1
ATOM 681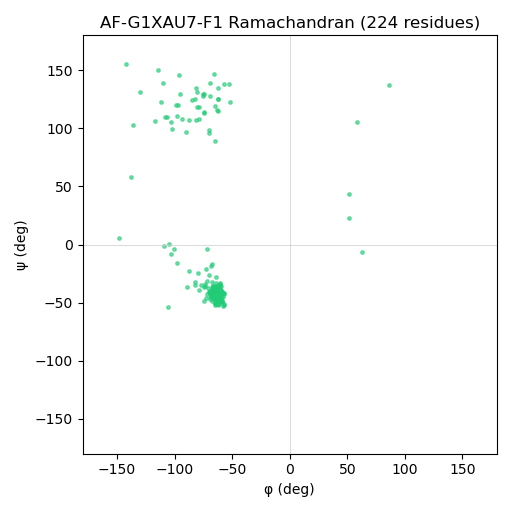 C CA . SER A 1 85 ? 18.736 5.998 -30.016 1.00 96.81 85 SER A CA 1
ATOM 682 C C . SER A 1 85 ? 17.480 6.512 -29.332 1.00 96.81 85 SER A C 1
ATOM 684 O O . SER A 1 85 ? 17.297 6.282 -28.147 1.00 96.81 85 SER A O 1
ATOM 686 N N . ARG A 1 86 ? 16.540 7.078 -30.097 1.00 96.94 86 ARG A N 1
ATOM 687 C CA . ARG A 1 86 ? 15.292 7.603 -29.540 1.00 96.94 86 ARG A CA 1
ATOM 688 C C . ARG A 1 86 ? 14.477 6.533 -28.809 1.00 96.94 86 ARG A C 1
ATOM 690 O O . ARG A 1 86 ? 13.924 6.802 -27.752 1.00 96.94 86 ARG A O 1
ATOM 697 N N . ARG A 1 87 ? 14.397 5.312 -29.350 1.00 96.75 87 ARG A N 1
ATOM 698 C CA . ARG A 1 87 ? 13.719 4.202 -28.659 1.00 96.75 87 ARG A CA 1
ATOM 699 C C . ARG A 1 87 ? 14.444 3.782 -27.386 1.00 96.75 87 ARG A C 1
ATOM 701 O O . ARG A 1 87 ? 13.777 3.380 -26.438 1.00 96.75 87 ARG A O 1
ATOM 708 N N . ALA A 1 88 ? 15.775 3.830 -27.377 1.00 96.75 88 ALA A N 1
ATOM 709 C CA . ALA A 1 88 ? 16.552 3.577 -26.175 1.00 96.75 88 ALA A CA 1
ATOM 710 C C . ALA A 1 88 ? 16.270 4.659 -25.125 1.00 96.75 88 ALA A C 1
ATOM 712 O O . ALA A 1 88 ? 15.946 4.307 -23.998 1.00 96.75 88 ALA A O 1
ATOM 713 N N . ASP A 1 89 ? 16.282 5.936 -25.511 1.00 96.62 89 ASP A N 1
ATOM 714 C CA . ASP A 1 89 ? 15.993 7.068 -24.622 1.00 96.62 89 ASP A CA 1
ATOM 715 C C . ASP A 1 89 ? 14.575 6.968 -24.029 1.00 96.62 89 ASP A C 1
ATOM 717 O O . ASP A 1 89 ? 14.410 6.987 -22.812 1.00 96.62 89 ASP A O 1
ATOM 721 N N . GLU A 1 90 ? 13.557 6.716 -24.861 1.00 97.12 90 GLU A N 1
ATOM 722 C CA . GLU A 1 90 ? 12.169 6.506 -24.410 1.00 97.12 90 GLU A CA 1
ATOM 723 C C . GLU A 1 90 ? 12.030 5.289 -23.470 1.00 97.12 90 GLU A C 1
ATOM 725 O O . GLU A 1 90 ? 11.179 5.270 -22.577 1.00 97.12 90 GLU A O 1
ATOM 730 N N . ALA A 1 91 ? 12.834 4.238 -23.667 1.00 96.38 91 ALA A N 1
ATOM 731 C CA . ALA A 1 91 ? 12.855 3.081 -22.774 1.00 96.38 91 ALA A CA 1
ATOM 732 C C . ALA A 1 91 ? 13.570 3.390 -21.450 1.00 96.38 91 ALA A C 1
ATOM 734 O O . ALA A 1 91 ? 13.126 2.917 -20.403 1.00 96.38 91 ALA A O 1
ATOM 735 N N . PHE A 1 92 ? 14.640 4.189 -21.483 1.00 96.75 92 PHE A N 1
ATOM 736 C CA . PHE A 1 92 ? 15.350 4.646 -20.291 1.00 96.75 92 PHE A CA 1
ATOM 737 C C . PHE A 1 92 ? 14.474 5.541 -19.418 1.00 96.75 92 PHE A C 1
ATOM 739 O O . PHE A 1 92 ? 14.426 5.314 -18.212 1.00 96.75 92 PHE A O 1
ATOM 746 N N . GLU A 1 93 ? 13.735 6.485 -20.005 1.00 97.31 93 GLU A N 1
ATOM 747 C CA . GLU A 1 93 ? 12.795 7.337 -19.264 1.00 97.31 93 GLU A CA 1
ATOM 748 C C . GLU A 1 93 ? 11.734 6.496 -18.544 1.00 97.31 93 GLU A C 1
ATOM 750 O O . GLU A 1 93 ? 11.574 6.600 -17.329 1.00 97.31 93 GLU A O 1
ATOM 755 N N . LYS A 1 94 ? 11.089 5.560 -19.252 1.00 96.75 94 LYS A N 1
ATOM 756 C CA . LYS A 1 94 ? 10.099 4.649 -18.647 1.00 96.75 94 LYS A CA 1
ATOM 757 C C . LYS A 1 94 ? 10.692 3.775 -17.548 1.00 96.75 94 LYS A C 1
ATOM 759 O O . LYS A 1 94 ? 10.021 3.476 -16.562 1.00 96.75 94 LYS A O 1
ATOM 764 N N . LEU A 1 95 ? 11.935 3.328 -17.718 1.00 96.88 95 LEU A N 1
ATOM 765 C CA . LEU A 1 95 ? 12.623 2.536 -16.705 1.00 96.88 95 LEU A CA 1
ATOM 766 C C . LEU A 1 95 ? 12.925 3.385 -15.467 1.00 96.88 95 LEU A C 1
ATOM 768 O O . LEU A 1 95 ? 12.718 2.908 -14.355 1.00 96.88 95 LEU A O 1
ATOM 772 N N . GLN A 1 96 ? 13.358 4.635 -15.639 1.00 97.31 96 GLN A N 1
ATOM 773 C CA . GLN A 1 96 ? 13.567 5.562 -14.528 1.00 97.31 96 GLN A CA 1
ATOM 774 C C . GLN A 1 96 ? 12.263 5.856 -13.782 1.00 97.31 96 GLN A C 1
ATOM 776 O O . GLN A 1 96 ? 12.244 5.753 -12.559 1.00 97.31 96 GLN A O 1
ATOM 781 N N . GLU A 1 97 ? 11.168 6.128 -14.494 1.00 97.00 97 GLU A N 1
ATOM 782 C CA . GLU A 1 97 ? 9.838 6.308 -13.893 1.00 97.00 97 GLU A CA 1
ATOM 783 C C . GLU A 1 97 ? 9.375 5.063 -13.121 1.00 97.00 97 GLU A C 1
ATOM 785 O O . GLU A 1 97 ? 8.829 5.160 -12.021 1.00 97.00 97 GLU A O 1
ATOM 790 N N . ALA A 1 98 ? 9.614 3.868 -13.665 1.00 96.19 98 ALA A N 1
ATOM 791 C CA . ALA A 1 98 ? 9.279 2.625 -12.982 1.00 96.19 98 ALA A CA 1
ATOM 792 C C . ALA A 1 98 ? 10.139 2.403 -11.726 1.00 96.19 98 ALA A C 1
ATOM 794 O O . ALA A 1 98 ? 9.636 1.896 -10.723 1.00 96.19 98 ALA A O 1
ATOM 795 N N . LEU A 1 99 ? 11.422 2.781 -11.761 1.00 97.00 99 LEU A N 1
ATOM 796 C CA . LEU A 1 99 ? 12.317 2.679 -10.609 1.00 97.00 99 LEU A CA 1
ATOM 797 C C . LEU A 1 99 ? 11.913 3.637 -9.485 1.00 97.00 99 LEU A C 1
ATOM 799 O O . LEU A 1 99 ? 11.847 3.198 -8.338 1.00 97.00 99 LEU A O 1
ATOM 803 N N . THR A 1 100 ? 11.593 4.895 -9.799 1.00 97.06 100 THR A N 1
ATOM 804 C CA . THR A 1 100 ? 11.136 5.866 -8.790 1.00 97.06 100 THR A CA 1
ATOM 805 C C . THR A 1 100 ? 9.801 5.442 -8.181 1.00 97.06 100 THR A C 1
ATOM 807 O O . THR A 1 100 ? 9.656 5.432 -6.961 1.00 97.06 100 THR A O 1
ATOM 810 N N . ALA A 1 101 ? 8.852 4.970 -8.997 1.00 97.06 101 ALA A N 1
ATOM 811 C CA . ALA A 1 101 ? 7.583 4.440 -8.500 1.00 97.06 101 ALA A CA 1
ATOM 812 C C . ALA A 1 101 ? 7.769 3.208 -7.592 1.00 97.06 101 ALA A C 1
ATOM 814 O O . ALA A 1 101 ? 7.038 3.030 -6.614 1.00 97.06 101 ALA A O 1
ATOM 815 N N . LEU A 1 102 ? 8.743 2.348 -7.903 1.00 96.94 102 LEU A N 1
ATOM 816 C CA . LEU A 1 102 ? 9.074 1.177 -7.093 1.00 96.94 102 LEU A CA 1
ATOM 817 C C . LEU A 1 102 ? 9.713 1.586 -5.759 1.00 96.94 102 LEU A C 1
ATOM 819 O O . LEU A 1 102 ? 9.391 0.994 -4.728 1.00 96.94 102 LEU A O 1
ATOM 823 N N . GLU A 1 103 ? 10.583 2.594 -5.758 1.00 97.25 103 GLU A N 1
ATOM 824 C CA . GLU A 1 103 ? 11.174 3.159 -4.542 1.00 97.25 103 GLU A CA 1
ATOM 825 C C . GLU A 1 103 ? 10.108 3.785 -3.630 1.00 97.25 103 GLU A C 1
ATOM 827 O O . GLU A 1 103 ? 10.029 3.435 -2.452 1.00 97.25 103 GLU A O 1
ATOM 832 N N . ASP A 1 104 ? 9.196 4.584 -4.188 1.00 96.88 104 ASP A N 1
ATOM 833 C CA . ASP A 1 104 ? 8.052 5.137 -3.456 1.00 96.88 104 ASP A CA 1
ATOM 834 C C . ASP A 1 104 ? 7.163 4.041 -2.857 1.00 96.88 104 ASP A C 1
ATOM 836 O O . ASP A 1 104 ? 6.665 4.159 -1.732 1.00 96.88 104 ASP A O 1
ATOM 840 N N . LEU A 1 105 ? 6.932 2.961 -3.610 1.00 96.62 105 LEU A N 1
ATOM 841 C CA . LEU A 1 105 ? 6.142 1.833 -3.132 1.00 96.62 105 LEU A CA 1
ATOM 842 C C . LEU A 1 105 ? 6.850 1.102 -1.989 1.00 96.62 105 LEU A C 1
ATOM 844 O O . LEU A 1 105 ? 6.195 0.752 -1.009 1.00 96.62 105 LEU A O 1
ATOM 848 N N . LYS A 1 106 ? 8.171 0.911 -2.079 1.00 96.94 106 LYS A N 1
ATOM 849 C CA . LYS A 1 106 ? 8.972 0.332 -0.992 1.00 96.94 106 LYS A CA 1
ATOM 850 C C . LYS A 1 106 ? 8.882 1.177 0.273 1.00 96.94 106 LYS A C 1
ATOM 852 O O . LYS A 1 106 ? 8.542 0.633 1.316 1.00 96.94 106 LYS A O 1
ATOM 857 N N . LEU A 1 107 ? 9.059 2.495 0.171 1.00 96.69 107 LEU A N 1
ATOM 858 C CA . LEU A 1 107 ? 8.938 3.401 1.319 1.00 96.69 107 LEU A CA 1
ATOM 859 C C . LEU A 1 107 ? 7.549 3.327 1.969 1.00 96.69 107 LEU A C 1
ATOM 861 O O . LEU A 1 107 ? 7.432 3.298 3.193 1.00 96.69 107 LEU A O 1
ATOM 865 N N . LYS A 1 108 ? 6.483 3.244 1.163 1.00 96.31 108 LYS A N 1
ATOM 866 C CA . LYS A 1 108 ? 5.114 3.060 1.674 1.00 96.31 108 LYS A CA 1
ATOM 867 C C . LYS A 1 108 ? 4.939 1.717 2.378 1.00 96.31 108 LYS A C 1
ATOM 869 O O . LYS A 1 108 ? 4.297 1.669 3.423 1.00 96.31 108 LYS A O 1
ATOM 874 N N . VAL A 1 109 ? 5.486 0.635 1.824 1.00 97.19 109 VAL A N 1
ATOM 875 C CA . VAL A 1 109 ? 5.431 -0.700 2.443 1.00 97.19 109 VAL A CA 1
ATOM 876 C C . VAL A 1 109 ? 6.202 -0.719 3.762 1.00 97.19 109 VAL A C 1
ATOM 878 O O . VAL A 1 109 ? 5.691 -1.238 4.755 1.00 97.19 109 VAL A O 1
ATOM 881 N N . ASP A 1 110 ? 7.378 -0.102 3.807 1.00 96.50 110 ASP A N 1
ATOM 882 C CA . ASP A 1 110 ? 8.184 0.002 5.022 1.00 96.50 110 ASP A CA 1
ATOM 883 C C . ASP A 1 110 ? 7.458 0.820 6.096 1.00 96.50 110 ASP A C 1
ATOM 885 O O . ASP A 1 110 ? 7.291 0.340 7.213 1.00 96.50 110 ASP A O 1
ATOM 889 N N . HIS A 1 111 ? 6.902 1.986 5.753 1.00 95.38 111 HIS A N 1
ATOM 890 C CA . HIS A 1 111 ? 6.109 2.790 6.689 1.00 95.38 111 HIS A CA 1
ATOM 891 C C . HIS A 1 111 ? 4.875 2.037 7.215 1.00 95.38 111 HIS A C 1
ATOM 893 O O . HIS A 1 111 ? 4.595 2.021 8.417 1.00 95.38 111 HIS A O 1
ATOM 899 N N . LEU A 1 112 ? 4.133 1.363 6.329 1.00 95.44 112 LEU A N 1
ATOM 900 C CA . LEU A 1 112 ? 2.965 0.585 6.737 1.00 95.44 112 LEU A CA 1
ATOM 901 C C . LEU A 1 112 ? 3.357 -0.577 7.657 1.00 95.44 112 LEU A C 1
ATOM 903 O O . LEU A 1 112 ? 2.701 -0.789 8.677 1.00 95.44 112 LEU A O 1
ATOM 907 N N . SER A 1 113 ? 4.413 -1.316 7.318 1.00 95.56 113 SER A N 1
ATOM 908 C CA . SER A 1 113 ? 4.843 -2.492 8.080 1.00 95.56 113 SER A CA 1
ATOM 909 C C . SER A 1 113 ? 5.517 -2.153 9.409 1.00 95.56 113 SER A C 1
ATOM 911 O O . SER A 1 113 ? 5.308 -2.875 10.382 1.00 95.56 113 SER A O 1
ATOM 913 N N . GLN A 1 114 ? 6.287 -1.066 9.480 1.00 94.88 114 GLN A N 1
ATOM 914 C CA . GLN A 1 114 ? 7.048 -0.697 10.675 1.00 94.88 114 GLN A CA 1
ATOM 915 C C . GLN A 1 114 ? 6.254 0.193 11.638 1.00 94.88 114 GLN A C 1
ATOM 917 O O . GLN A 1 114 ? 6.356 0.010 12.852 1.00 94.88 114 GLN A O 1
ATOM 922 N N . ASP A 1 115 ? 5.417 1.103 11.129 1.00 92.88 115 ASP A N 1
ATOM 923 C CA . ASP A 1 115 ? 4.712 2.073 11.975 1.00 92.88 115 ASP A CA 1
ATOM 924 C C . ASP A 1 115 ? 3.230 1.727 12.136 1.00 92.88 115 ASP A C 1
ATOM 926 O O . ASP A 1 115 ? 2.706 1.616 13.255 1.00 92.88 115 ASP A O 1
ATOM 930 N N . VAL A 1 116 ? 2.525 1.547 11.017 1.00 94.38 116 VAL A N 1
ATOM 931 C CA . VAL A 1 116 ? 1.059 1.448 11.028 1.00 94.38 116 VAL A CA 1
ATOM 932 C C . VAL A 1 116 ? 0.594 0.100 11.567 1.00 94.38 116 VAL A C 1
ATOM 934 O O . VAL A 1 116 ? -0.240 0.069 12.470 1.00 94.38 116 VAL A O 1
ATOM 937 N N . VAL A 1 117 ? 1.149 -1.018 11.092 1.00 95.88 117 VAL A N 1
ATOM 938 C CA . VAL A 1 117 ? 0.748 -2.349 11.578 1.00 95.88 117 VAL A CA 1
ATOM 939 C C . VAL A 1 117 ? 1.023 -2.503 13.082 1.00 95.88 117 VAL A C 1
ATOM 941 O O . VAL A 1 117 ? 0.074 -2.795 13.816 1.00 95.88 117 VAL A O 1
ATOM 944 N N . PRO A 1 118 ? 2.228 -2.210 13.614 1.00 96.75 118 PRO A N 1
ATOM 945 C CA . PRO A 1 118 ? 2.495 -2.400 15.040 1.00 96.75 118 PRO A CA 1
ATOM 946 C C . PRO A 1 118 ? 1.710 -1.436 15.937 1.00 96.75 118 PRO A C 1
ATOM 948 O O . PRO A 1 118 ? 1.347 -1.785 17.065 1.00 96.75 118 PRO A O 1
ATOM 951 N N . SER A 1 119 ? 1.427 -0.211 15.476 1.00 95.75 119 SER A N 1
ATOM 952 C CA . SER A 1 119 ? 0.576 0.723 16.226 1.00 95.75 119 SER A CA 1
ATOM 953 C C . SER A 1 119 ? -0.885 0.263 16.264 1.00 95.75 119 SER A C 1
ATOM 955 O O . SER A 1 119 ? -1.504 0.288 17.336 1.00 95.75 119 SER A O 1
ATOM 957 N N . LEU A 1 120 ? -1.413 -0.246 15.146 1.00 95.44 120 LEU A N 1
ATOM 958 C CA . LEU A 1 120 ? -2.747 -0.837 15.081 1.00 95.44 120 LEU A CA 1
ATOM 959 C C . LEU A 1 120 ? -2.850 -2.084 15.960 1.00 95.44 120 LEU A C 1
ATOM 961 O O . LEU A 1 120 ? -3.793 -2.177 16.745 1.00 95.44 120 LEU A O 1
ATOM 965 N N . GLU A 1 121 ? -1.869 -2.984 15.936 1.00 96.62 121 GLU A N 1
ATOM 966 C CA . GLU A 1 121 ? -1.822 -4.159 16.818 1.00 96.62 121 GLU A CA 1
ATOM 967 C C . GLU A 1 121 ? -1.801 -3.768 18.304 1.00 96.62 121 GLU A C 1
ATOM 969 O O . GLU A 1 121 ? -2.561 -4.307 19.117 1.00 96.62 121 GLU A O 1
ATOM 974 N N . LYS A 1 122 ? -1.002 -2.762 18.683 1.00 97.06 122 LYS A N 1
ATOM 975 C CA . LYS A 1 122 ? -0.999 -2.219 20.054 1.00 97.06 122 LYS A CA 1
ATOM 976 C C . LYS A 1 122 ? -2.351 -1.613 20.436 1.00 97.06 122 LYS A C 1
ATOM 978 O O . LYS A 1 122 ? -2.782 -1.751 21.581 1.00 97.06 122 LYS A O 1
ATOM 983 N N . SER A 1 123 ? -3.024 -0.927 19.516 1.00 95.69 123 SER A N 1
ATOM 984 C CA . SER A 1 123 ? -4.348 -0.353 19.776 1.00 95.69 123 SER A CA 1
ATOM 985 C C . SER A 1 123 ? -5.425 -1.437 19.914 1.00 95.69 123 SER A C 1
ATOM 987 O O . SER A 1 123 ? -6.226 -1.387 20.850 1.00 95.69 123 SER A O 1
ATOM 989 N N . LYS A 1 124 ? -5.370 -2.470 19.064 1.00 97.38 124 LYS A N 1
ATOM 990 C CA . LYS A 1 124 ? -6.266 -3.626 19.068 1.00 97.38 124 LYS A CA 1
ATOM 991 C C . LYS A 1 124 ? -6.146 -4.403 20.372 1.00 97.38 124 LYS A C 1
ATOM 993 O O . LYS A 1 124 ? -7.138 -4.564 21.0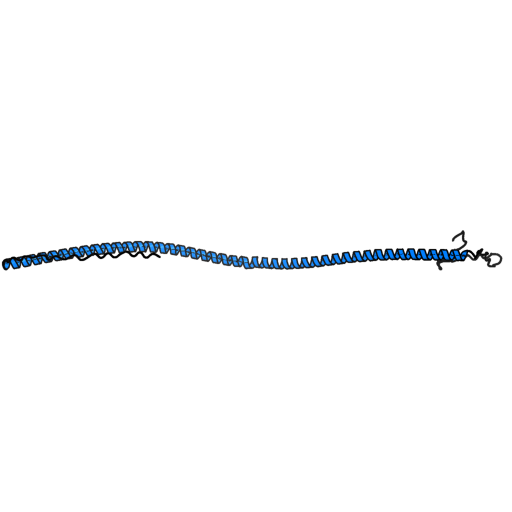72 1.00 97.38 124 LYS A O 1
ATOM 998 N N . THR A 1 125 ? -4.930 -4.773 20.766 1.00 97.25 125 THR A N 1
ATOM 999 C CA . THR A 1 125 ? -4.687 -5.491 22.030 1.00 97.25 125 THR A CA 1
ATOM 1000 C C . THR A 1 125 ? -5.139 -4.688 23.255 1.00 97.25 125 THR A C 1
ATOM 1002 O O . THR A 1 125 ? -5.646 -5.251 24.226 1.00 97.25 125 THR A O 1
ATOM 1005 N N . ARG A 1 126 ? -5.011 -3.352 23.238 1.00 96.94 126 ARG A N 1
ATOM 1006 C CA . ARG A 1 126 ? -5.559 -2.482 24.296 1.00 96.94 126 ARG A CA 1
ATOM 1007 C C . ARG A 1 126 ? -7.086 -2.480 24.310 1.00 96.94 126 ARG A C 1
ATOM 1009 O O . ARG A 1 126 ? -7.666 -2.485 25.395 1.00 96.94 126 ARG A O 1
ATOM 1016 N N . ALA A 1 127 ? -7.727 -2.437 23.144 1.00 96.12 127 ALA A N 1
ATOM 1017 C CA . ALA A 1 127 ? -9.181 -2.489 23.026 1.00 96.12 127 ALA A CA 1
ATOM 1018 C C . ALA A 1 127 ? -9.733 -3.848 23.485 1.00 96.12 127 ALA A C 1
ATOM 1020 O O . ALA A 1 127 ? -10.666 -3.876 24.282 1.00 96.12 127 ALA A O 1
ATOM 1021 N N . GLU A 1 128 ? -9.098 -4.951 23.085 1.00 97.12 128 GLU A N 1
ATOM 1022 C CA . GLU A 1 128 ? -9.444 -6.313 23.510 1.00 97.12 128 GLU A CA 1
ATOM 1023 C C . GLU A 1 128 ? -9.346 -6.467 25.030 1.00 97.12 128 GLU A C 1
ATOM 1025 O O . GLU A 1 128 ? -10.320 -6.862 25.663 1.00 97.12 128 GLU A O 1
ATOM 1030 N N . LYS A 1 129 ? -8.241 -6.029 25.652 1.00 97.56 129 LYS A N 1
ATOM 1031 C CA . LYS A 1 129 ? -8.098 -6.055 27.121 1.00 97.56 129 LYS A CA 1
ATOM 1032 C C . LYS A 1 129 ? -9.155 -5.218 27.845 1.00 97.56 129 LYS A C 1
ATOM 1034 O O . LYS A 1 129 ? -9.547 -5.546 28.963 1.00 97.56 129 LYS A O 1
ATOM 1039 N N . LYS A 1 130 ? -9.593 -4.098 27.261 1.00 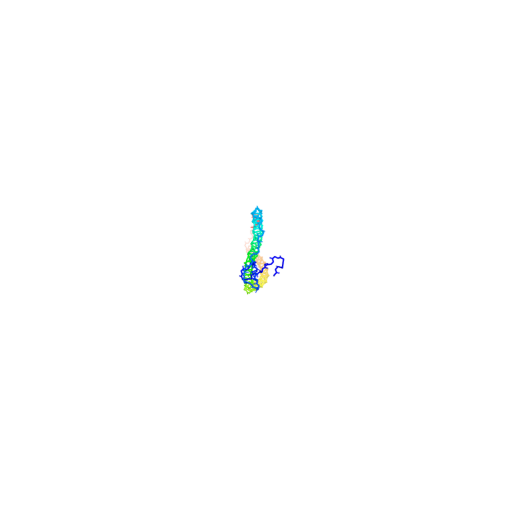97.25 130 LYS A N 1
ATOM 1040 C CA . LYS A 1 130 ? -10.677 -3.282 27.833 1.00 97.25 130 LYS A CA 1
ATOM 1041 C C . LYS A 1 130 ? -12.027 -3.980 27.698 1.00 97.25 130 LYS A C 1
ATOM 1043 O O . LYS A 1 130 ? -12.796 -3.964 28.655 1.00 97.25 130 LYS A O 1
ATOM 1048 N N . ALA A 1 131 ? -12.294 -4.585 26.544 1.00 96.94 131 ALA A N 1
ATOM 1049 C CA . ALA A 1 131 ? -13.507 -5.352 26.307 1.00 96.94 131 ALA A CA 1
ATOM 1050 C C . ALA A 1 131 ? -13.588 -6.550 27.260 1.00 96.94 131 ALA A C 1
ATOM 1052 O O . ALA A 1 131 ? -14.607 -6.728 27.916 1.00 96.94 131 ALA A O 1
ATOM 1053 N N . GLU A 1 132 ? -12.495 -7.294 27.429 1.00 97.56 132 GLU A N 1
ATOM 1054 C CA . GLU A 1 132 ? -12.410 -8.419 28.363 1.00 97.56 132 GLU A CA 1
ATOM 1055 C C . GLU A 1 132 ? -12.736 -7.979 29.798 1.00 97.56 132 GLU A C 1
ATOM 1057 O O . GLU A 1 132 ? -13.675 -8.496 30.403 1.00 97.56 132 GLU A O 1
ATOM 1062 N N . LYS A 1 133 ? -12.093 -6.917 30.301 1.00 97.19 133 LYS A N 1
ATOM 1063 C CA . LYS A 1 133 ? -12.410 -6.348 31.624 1.00 97.19 133 LYS A CA 1
ATOM 1064 C C . LYS A 1 133 ? -13.865 -5.900 31.754 1.00 97.19 133 LYS A C 1
ATOM 1066 O O . LYS A 1 133 ? -14.483 -6.120 32.792 1.00 97.19 133 LYS A O 1
ATOM 1071 N N . ALA A 1 134 ? -14.425 -5.269 30.722 1.00 96.56 134 ALA A N 1
ATOM 1072 C CA . ALA A 1 134 ? -15.829 -4.872 30.726 1.00 96.56 134 ALA A CA 1
ATOM 1073 C C . ALA A 1 134 ? -16.753 -6.099 30.787 1.00 96.56 134 ALA A C 1
ATOM 1075 O O . ALA A 1 134 ? -17.709 -6.100 31.556 1.00 96.56 134 ALA A O 1
ATOM 1076 N N . THR A 1 135 ? -16.443 -7.168 30.048 1.00 97.19 135 THR A N 1
ATOM 1077 C CA . THR A 1 135 ? -17.217 -8.417 30.104 1.00 97.19 135 THR A CA 1
ATOM 1078 C C . THR A 1 135 ? -17.108 -9.118 31.457 1.00 97.19 135 THR A C 1
ATOM 1080 O O . THR A 1 135 ? -18.105 -9.639 31.950 1.00 97.19 135 THR A O 1
ATOM 1083 N N . GLU A 1 136 ? -15.941 -9.093 32.105 1.00 97.25 136 GLU A N 1
ATOM 1084 C CA . GLU A 1 136 ? -15.772 -9.616 33.464 1.00 97.25 136 GLU A CA 1
ATOM 1085 C C . GLU A 1 136 ? -16.595 -8.827 34.485 1.00 97.25 136 GLU A C 1
ATOM 1087 O O . GLU A 1 136 ? -17.257 -9.425 35.333 1.00 97.25 136 GLU A O 1
ATOM 1092 N N . LEU A 1 137 ? -16.585 -7.493 34.398 1.00 97.00 137 LEU A N 1
ATOM 1093 C CA . LEU A 1 137 ? -17.399 -6.634 35.260 1.00 97.00 137 LEU A CA 1
ATOM 1094 C C . LEU A 1 137 ? -18.895 -6.868 35.037 1.00 97.00 137 LEU A C 1
ATOM 1096 O O . LEU A 1 137 ? -19.633 -6.995 36.008 1.00 97.00 137 LEU A O 1
ATOM 1100 N N . LEU A 1 138 ? -19.335 -6.999 33.783 1.00 96.75 138 LEU A N 1
ATOM 1101 C CA . LEU A 1 138 ? -20.726 -7.321 33.461 1.00 96.75 138 LEU A CA 1
ATOM 1102 C C . LEU A 1 138 ? -21.144 -8.678 34.035 1.00 96.75 138 LEU A C 1
ATOM 1104 O O . LEU A 1 138 ? -22.226 -8.778 34.600 1.00 96.75 138 LEU A O 1
ATOM 1108 N N . ARG A 1 139 ? -20.282 -9.700 33.965 1.00 97.25 139 ARG A N 1
ATOM 1109 C CA . ARG A 1 139 ? -20.549 -11.010 34.587 1.00 97.25 139 ARG A CA 1
ATOM 1110 C C . ARG A 1 139 ? -20.664 -10.922 36.109 1.00 97.25 139 ARG A C 1
ATOM 1112 O O . ARG A 1 139 ? -21.510 -11.599 36.685 1.00 97.25 139 ARG A O 1
ATOM 1119 N N . LYS A 1 140 ? -19.831 -10.101 36.762 1.00 97.44 140 LYS A N 1
ATOM 1120 C CA . LYS A 1 140 ? -19.930 -9.853 38.211 1.00 97.44 140 LYS A CA 1
ATOM 1121 C C . LYS A 1 140 ? -21.239 -9.151 38.556 1.00 97.44 140 LYS A C 1
ATOM 1123 O O . LYS A 1 140 ? -21.987 -9.671 39.368 1.00 97.44 140 LYS A O 1
ATOM 1128 N N . PHE A 1 141 ? -21.573 -8.065 37.859 1.00 96.31 141 PHE A N 1
ATOM 1129 C CA . PHE A 1 141 ? -22.837 -7.361 38.076 1.00 96.31 141 PHE A CA 1
ATOM 1130 C C . PHE A 1 141 ? -24.064 -8.219 37.775 1.00 96.31 141 PHE A C 1
ATOM 1132 O O . PHE A 1 141 ? -25.061 -8.102 38.473 1.00 96.31 141 PHE A O 1
ATOM 1139 N N . GLU A 1 142 ? -24.013 -9.104 36.778 1.00 97.25 142 GLU A N 1
ATOM 1140 C CA . GLU A 1 142 ? -25.103 -10.048 36.522 1.00 97.25 142 GLU A CA 1
ATOM 1141 C C . GLU A 1 142 ? -25.283 -11.025 37.691 1.00 97.25 142 GLU A C 1
ATOM 1143 O O . GLU A 1 142 ? -26.414 -11.309 38.092 1.00 97.25 142 GLU A O 1
ATOM 1148 N N . LYS A 1 143 ? -24.176 -11.530 38.248 1.00 97.62 143 LYS A N 1
ATOM 1149 C CA . LYS A 1 143 ? -24.199 -12.400 39.424 1.00 97.62 143 LYS A CA 1
ATOM 1150 C C . LYS A 1 143 ? -24.752 -11.657 40.641 1.00 97.62 143 LYS A C 1
ATOM 1152 O O . LYS A 1 143 ? -25.709 -12.145 41.234 1.00 97.62 143 LYS A O 1
ATOM 1157 N N . ASP A 1 144 ? -24.216 -10.479 40.947 1.00 97.06 144 ASP A N 1
ATOM 1158 C CA . ASP A 1 144 ? -24.633 -9.660 42.090 1.00 97.06 144 ASP A CA 1
ATOM 1159 C C . ASP A 1 144 ? -26.115 -9.276 41.971 1.00 97.06 144 ASP A C 1
ATOM 1161 O O . ASP A 1 144 ? -26.882 -9.438 42.913 1.00 97.06 144 ASP A O 1
ATOM 1165 N N . TRP A 1 145 ? -26.561 -8.865 40.780 1.00 97.44 145 TRP A N 1
ATOM 1166 C CA . TRP A 1 145 ? -27.967 -8.555 40.518 1.00 97.44 145 TRP A CA 1
ATOM 1167 C C . TRP A 1 145 ? -28.875 -9.775 40.690 1.00 97.44 145 TRP A C 1
ATOM 1169 O O . TRP A 1 145 ? -29.984 -9.660 41.212 1.00 97.44 145 TRP A O 1
ATOM 1179 N N . ARG A 1 146 ? -28.429 -10.959 40.254 1.00 97.00 146 ARG A N 1
ATOM 1180 C CA . ARG A 1 146 ? -29.190 -12.201 40.427 1.00 97.00 146 ARG A CA 1
ATOM 1181 C C . ARG A 1 146 ? -29.300 -12.568 41.905 1.00 97.00 146 ARG A C 1
ATOM 1183 O O . ARG A 1 146 ? -30.389 -12.925 42.344 1.00 97.00 146 ARG A O 1
ATOM 1190 N N . GLU A 1 147 ? -28.208 -12.458 42.655 1.00 96.38 147 GLU A N 1
ATOM 1191 C CA . GLU A 1 147 ? -28.187 -12.686 44.101 1.00 96.38 147 GLU A CA 1
ATOM 1192 C C . GLU A 1 147 ? -29.101 -11.690 44.826 1.00 96.38 147 GLU A C 1
ATOM 1194 O O . GLU A 1 147 ? -30.007 -12.116 45.546 1.00 96.38 147 GLU A O 1
ATOM 1199 N N . GLU A 1 148 ? -28.975 -10.387 44.558 1.00 96.00 148 GLU A N 1
ATOM 1200 C CA . GLU A 1 148 ? -29.866 -9.364 45.117 1.00 96.00 148 GLU A CA 1
ATOM 1201 C C . GLU A 1 148 ? -31.330 -9.627 44.776 1.00 96.00 148 GLU A C 1
ATOM 1203 O O . GLU A 1 148 ? -32.190 -9.513 45.647 1.00 96.00 148 GLU A O 1
ATOM 1208 N N . LYS A 1 149 ? -31.631 -10.023 43.536 1.00 96.62 149 LYS A N 1
ATOM 1209 C CA . LYS A 1 149 ? -32.996 -10.360 43.134 1.00 96.62 149 LYS A CA 1
ATOM 1210 C C . LYS A 1 149 ? -33.541 -11.538 43.936 1.00 96.62 149 LYS A C 1
ATOM 1212 O O . LYS A 1 149 ? -34.647 -11.441 44.452 1.00 96.62 149 LYS A O 1
ATOM 1217 N N . THR A 1 150 ? -32.762 -12.608 44.107 1.00 96.31 150 THR A N 1
ATOM 1218 C CA . THR A 1 150 ? -33.193 -13.759 44.919 1.00 96.31 150 THR A CA 1
ATOM 1219 C C . THR A 1 150 ? -33.391 -13.403 46.393 1.00 96.31 150 THR A C 1
ATOM 1221 O O . THR A 1 150 ? -34.337 -13.880 47.017 1.00 96.31 150 THR A O 1
ATOM 1224 N N . VAL A 1 151 ? -32.543 -12.532 46.953 1.00 96.50 151 VAL A N 1
ATOM 1225 C CA . VAL A 1 151 ? -32.684 -12.051 48.334 1.00 96.50 151 VAL A CA 1
ATOM 1226 C C . VAL A 1 151 ? -33.912 -11.155 48.472 1.00 96.50 151 VAL A C 1
ATOM 1228 O O . VAL A 1 151 ? -34.661 -11.304 49.434 1.00 96.50 151 VAL A O 1
ATOM 1231 N N . ASN A 1 152 ? -34.148 -10.252 47.520 1.00 96.56 152 ASN A N 1
ATOM 1232 C CA . ASN A 1 152 ? -35.312 -9.371 47.508 1.00 96.56 152 ASN A CA 1
ATOM 1233 C C . ASN A 1 152 ? -36.615 -10.170 47.378 1.00 96.56 152 ASN A C 1
ATOM 1235 O O . ASN A 1 152 ? -37.528 -9.963 48.170 1.00 96.56 152 ASN A O 1
ATOM 1239 N N . ASP A 1 153 ? -36.666 -11.147 46.468 1.00 96.19 153 ASP A N 1
ATOM 1240 C CA . ASP A 1 153 ? -37.807 -12.058 46.332 1.00 96.19 153 ASP A CA 1
ATOM 1241 C C . ASP A 1 153 ? -38.068 -12.806 47.660 1.00 96.19 153 ASP A C 1
ATOM 1243 O O . ASP A 1 153 ? -39.196 -12.824 48.153 1.00 96.19 153 ASP A O 1
ATOM 1247 N N . GLY A 1 154 ? -37.024 -13.326 48.321 1.00 96.50 154 GLY A N 1
ATOM 1248 C CA . GLY A 1 154 ? -37.151 -13.978 49.632 1.00 96.50 154 GLY A CA 1
ATOM 1249 C C . GLY A 1 154 ? -37.566 -13.036 50.776 1.00 96.50 154 GLY A C 1
ATOM 1250 O O . GLY A 1 154 ? -38.321 -13.428 51.670 1.00 96.50 154 GLY A O 1
ATOM 1251 N N . LEU A 1 155 ? -37.103 -11.782 50.762 1.00 95.62 155 LEU A N 1
ATOM 1252 C CA . LEU A 1 155 ? -37.525 -10.752 51.714 1.00 95.62 155 LEU A CA 1
ATOM 1253 C C . LEU A 1 155 ? -38.988 -10.360 51.493 1.00 95.62 155 LEU A C 1
ATOM 1255 O O . LEU A 1 155 ? -39.722 -10.254 52.473 1.00 95.62 155 LEU A O 1
ATOM 1259 N N . LEU A 1 156 ? -39.425 -10.203 50.241 1.00 96.31 156 LEU A N 1
ATOM 1260 C CA . LEU A 1 156 ? -40.821 -9.949 49.882 1.00 96.31 156 LEU A CA 1
ATOM 1261 C C . LEU A 1 156 ? -41.724 -11.085 50.364 1.00 96.31 156 LEU A C 1
ATOM 1263 O O . LEU A 1 156 ? -42.711 -10.822 51.045 1.00 96.31 156 LEU A O 1
ATOM 1267 N N . GLU A 1 157 ? -41.346 -12.344 50.127 1.00 96.31 157 GLU A N 1
ATOM 1268 C CA . GLU A 1 157 ? -42.090 -13.497 50.649 1.00 96.31 157 GLU A CA 1
ATOM 1269 C C . GLU A 1 157 ? -42.177 -13.496 52.182 1.00 96.31 157 GLU A C 1
ATOM 1271 O O . GLU A 1 157 ? -43.214 -13.840 52.754 1.00 96.31 157 GLU A O 1
ATOM 1276 N N . ARG A 1 158 ? -41.097 -13.115 52.878 1.00 95.44 158 ARG A N 1
ATOM 1277 C CA . ARG A 1 158 ? -41.097 -13.010 54.343 1.00 95.44 158 ARG A CA 1
ATOM 1278 C C . ARG A 1 158 ? -41.990 -11.870 54.830 1.00 95.44 158 ARG A C 1
ATOM 1280 O O . ARG A 1 158 ? -42.715 -12.059 55.803 1.00 95.44 158 ARG A O 1
ATOM 1287 N N . VAL A 1 159 ? -41.953 -10.716 54.168 1.00 96.12 159 VAL A N 1
ATOM 1288 C CA . VAL A 1 159 ? -42.833 -9.576 54.462 1.00 96.12 159 VAL A CA 1
ATOM 1289 C C . VAL A 1 159 ? -44.294 -9.968 54.249 1.00 96.12 159 VAL A C 1
ATOM 1291 O O . VAL A 1 159 ? -45.123 -9.688 55.111 1.00 96.12 159 VAL A O 1
ATOM 1294 N N . ASP A 1 160 ? -44.605 -10.690 53.174 1.00 95.88 160 ASP A N 1
ATOM 1295 C CA . ASP A 1 160 ? -45.953 -11.191 52.903 1.00 95.88 160 ASP A CA 1
ATOM 1296 C C . ASP A 1 160 ? -46.434 -12.181 53.972 1.00 95.88 160 ASP A C 1
ATOM 1298 O O . ASP A 1 160 ? -47.587 -12.109 54.397 1.00 95.88 160 ASP A O 1
ATOM 1302 N N . LYS A 1 161 ? -45.565 -13.085 54.449 1.00 95.94 161 LYS A N 1
ATOM 1303 C CA . LYS A 1 161 ? -45.886 -13.995 55.566 1.00 95.94 161 LYS A CA 1
ATOM 1304 C C . LYS A 1 161 ? -46.171 -13.226 56.855 1.00 95.94 161 LYS A C 1
ATOM 1306 O O . LYS A 1 161 ? -47.219 -13.435 57.454 1.00 95.94 161 LYS A O 1
ATOM 1311 N N . ILE A 1 162 ? -45.303 -12.283 57.225 1.00 95.31 162 ILE A N 1
ATOM 1312 C CA . ILE A 1 162 ? -45.486 -11.446 58.423 1.00 95.31 162 ILE A CA 1
ATOM 1313 C C . ILE A 1 162 ? -46.771 -10.616 58.321 1.00 95.31 162 ILE A C 1
ATOM 1315 O O . ILE A 1 162 ? -47.487 -10.461 59.307 1.00 95.31 162 ILE A O 1
ATOM 1319 N N . ASN A 1 163 ? -47.096 -10.086 57.139 1.00 94.88 163 ASN A N 1
ATOM 1320 C CA . ASN A 1 163 ? -48.337 -9.346 56.930 1.00 94.88 163 ASN A CA 1
ATOM 1321 C C . ASN A 1 163 ? -49.572 -10.238 57.120 1.00 94.88 163 ASN A C 1
ATOM 1323 O O . ASN A 1 163 ? -50.513 -9.807 57.780 1.00 94.88 163 ASN A O 1
ATOM 1327 N N . LYS A 1 164 ? -49.555 -11.480 56.617 1.00 95.88 164 LYS A N 1
ATOM 1328 C CA . LYS A 1 164 ? -50.645 -12.450 56.833 1.00 95.88 164 LYS A CA 1
ATOM 1329 C C . LYS A 1 164 ? -50.800 -12.825 58.305 1.00 95.88 164 LYS A C 1
ATOM 1331 O O . LYS A 1 164 ? -51.905 -12.732 58.825 1.00 95.88 164 LYS A O 1
ATOM 1336 N N . GLU A 1 165 ? -49.702 -13.153 58.985 1.00 95.38 165 GLU A N 1
ATOM 1337 C CA . GLU A 1 165 ? -49.701 -13.437 60.428 1.00 95.38 165 GLU A CA 1
ATOM 1338 C C . GLU A 1 165 ? -50.231 -12.234 61.226 1.00 95.38 165 GLU A C 1
ATOM 1340 O O . GLU A 1 165 ? -51.035 -12.379 62.143 1.00 95.38 165 GLU A O 1
ATOM 1345 N N . ARG A 1 166 ? -49.845 -11.010 60.843 1.00 94.69 166 ARG A N 1
ATOM 1346 C CA . ARG A 1 166 ? -50.363 -9.777 61.449 1.00 94.69 166 ARG A CA 1
ATOM 1347 C C . ARG A 1 166 ? -51.863 -9.602 61.210 1.00 94.69 166 ARG A C 1
ATOM 1349 O O . ARG A 1 166 ? -52.561 -9.163 62.119 1.00 94.69 166 ARG A O 1
ATOM 1356 N N . GLU A 1 167 ? -52.365 -9.898 60.013 1.00 95.06 167 GLU A N 1
ATOM 1357 C CA . GLU A 1 167 ? -53.799 -9.852 59.695 1.00 95.06 167 GLU A CA 1
ATOM 1358 C C . GLU A 1 167 ? -54.603 -10.916 60.456 1.00 95.06 167 GLU A C 1
ATOM 1360 O O . GLU A 1 167 ? -55.728 -10.651 60.879 1.00 95.06 167 GLU A O 1
ATOM 1365 N N . GLU A 1 168 ? -54.048 -12.112 60.639 1.00 95.00 168 GLU A N 1
ATOM 1366 C CA . GLU A 1 168 ? -54.625 -13.182 61.462 1.00 95.00 168 GLU A CA 1
ATOM 1367 C C . GLU A 1 168 ? -54.685 -12.771 62.934 1.00 95.00 168 GLU A C 1
ATOM 1369 O O . GLU A 1 168 ? -55.773 -12.735 63.501 1.00 95.00 168 GLU A O 1
ATOM 1374 N N . LEU A 1 169 ? -53.574 -12.307 63.511 1.00 94.38 169 LEU A N 1
ATOM 1375 C CA . LEU A 1 169 ? -53.538 -11.789 64.884 1.00 94.38 169 LEU A CA 1
ATOM 1376 C C . LEU A 1 169 ? -54.479 -10.594 65.093 1.00 94.38 169 LEU A C 1
ATOM 1378 O O . LEU A 1 169 ? -55.061 -10.432 66.165 1.00 94.38 169 LEU A O 1
ATOM 1382 N N . LEU A 1 170 ? -54.638 -9.721 64.091 1.00 94.50 170 LEU A N 1
ATOM 1383 C CA . LEU A 1 170 ? -55.600 -8.617 64.156 1.00 94.50 170 LEU A CA 1
ATOM 1384 C C . LEU A 1 170 ? -57.048 -9.113 64.147 1.00 94.50 170 LEU A C 1
ATOM 1386 O O . LEU A 1 170 ? -57.859 -8.538 64.874 1.00 94.50 170 LEU A O 1
ATOM 1390 N N . ARG A 1 171 ? -57.363 -10.157 63.367 1.00 94.31 171 ARG A N 1
ATOM 1391 C CA . ARG A 1 171 ? -58.678 -10.817 63.383 1.00 94.31 171 ARG A CA 1
ATOM 1392 C C . ARG A 1 171 ? -58.943 -11.477 64.727 1.00 94.31 171 ARG A C 1
ATOM 1394 O O . ARG A 1 171 ? -59.934 -11.135 65.352 1.00 94.31 171 ARG A O 1
ATOM 1401 N N . GLU A 1 172 ? -58.013 -12.284 65.229 1.00 94.31 172 GLU A N 1
ATOM 1402 C CA . GLU A 1 172 ? -58.128 -12.906 66.554 1.00 94.31 172 GLU A CA 1
ATOM 1403 C C . GLU A 1 172 ? -58.310 -11.861 67.659 1.00 94.31 172 GLU A C 1
ATOM 1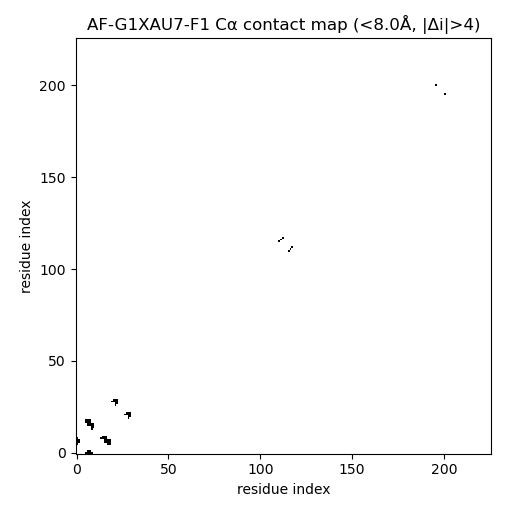405 O O . GLU A 1 172 ? -59.149 -12.015 68.541 1.00 94.31 172 GLU A O 1
ATOM 1410 N N . LYS A 1 173 ? -57.569 -10.746 67.601 1.00 94.06 173 LYS A N 1
ATOM 1411 C CA . LYS A 1 173 ? -57.734 -9.638 68.549 1.00 94.06 173 LYS A CA 1
ATOM 1412 C C . LYS A 1 173 ? -59.111 -8.979 68.438 1.00 94.06 173 LYS A C 1
ATOM 1414 O O . LYS A 1 173 ? -59.606 -8.462 69.437 1.00 94.06 173 LYS A O 1
ATOM 1419 N N . MET A 1 174 ? -59.690 -8.919 67.242 1.00 94.19 174 MET A N 1
ATOM 1420 C CA . MET A 1 174 ? -61.027 -8.374 67.026 1.00 94.19 174 MET A CA 1
ATOM 1421 C C . MET A 1 174 ? -62.092 -9.337 67.558 1.00 94.19 174 MET A C 1
ATOM 1423 O O . MET A 1 174 ? -62.916 -8.910 68.357 1.00 94.19 174 MET A O 1
ATOM 1427 N N . ASP A 1 175 ? -61.976 -10.629 67.257 1.00 93.62 175 ASP A N 1
ATOM 1428 C CA . ASP A 1 175 ? -62.866 -11.675 67.769 1.00 93.62 175 ASP A CA 1
ATOM 1429 C C . ASP A 1 175 ? -62.817 -11.750 69.306 1.00 93.62 175 ASP A C 1
ATOM 1431 O O . ASP A 1 175 ? -63.853 -11.793 69.960 1.00 93.62 175 ASP A O 1
ATOM 1435 N N . LEU A 1 176 ? -61.626 -11.678 69.915 1.00 92.56 176 LEU A N 1
ATOM 1436 C CA . LEU A 1 176 ? -61.458 -11.607 71.375 1.00 92.56 176 LEU A CA 1
ATOM 1437 C C . LEU A 1 176 ? -62.070 -10.335 71.973 1.00 92.56 176 LEU A C 1
ATOM 1439 O O . LEU A 1 176 ? -62.606 -10.368 73.080 1.00 92.56 176 LEU A O 1
ATOM 1443 N N . LYS A 1 177 ? -61.984 -9.198 71.271 1.00 92.50 177 LYS A N 1
ATOM 1444 C CA . LYS A 1 177 ? -62.645 -7.957 71.699 1.00 92.50 177 LYS A CA 1
ATOM 1445 C C . LYS A 1 177 ? -64.162 -8.074 71.627 1.00 92.50 177 LYS A C 1
ATOM 1447 O O . LYS A 1 177 ? -64.820 -7.573 72.533 1.00 92.50 177 LYS A O 1
ATOM 1452 N N . ASP A 1 178 ? -64.695 -8.718 70.594 1.00 92.25 178 ASP A N 1
ATOM 1453 C CA . ASP A 1 178 ? -66.130 -8.955 70.452 1.00 92.25 178 ASP A CA 1
ATOM 1454 C C . ASP A 1 178 ? -66.618 -9.948 71.515 1.00 92.25 178 ASP A C 1
ATOM 1456 O O . ASP A 1 178 ? -67.581 -9.653 72.208 1.00 92.25 178 ASP A O 1
ATOM 1460 N N . GLN A 1 179 ? -65.875 -11.025 71.793 1.00 93.06 179 GLN A N 1
ATOM 1461 C CA . GLN A 1 179 ? -66.153 -11.919 72.927 1.00 93.06 179 GLN A CA 1
ATOM 1462 C C . GLN A 1 179 ? -66.117 -11.189 74.277 1.00 93.06 179 GLN A C 1
ATOM 1464 O O . GLN A 1 179 ? -66.971 -11.423 75.128 1.00 93.06 179 GLN A O 1
ATOM 1469 N N . LEU A 1 180 ? -65.145 -10.293 74.496 1.00 91.06 180 LEU A N 1
ATOM 1470 C CA . LEU A 1 180 ? -65.093 -9.457 75.700 1.00 91.06 180 LEU A CA 1
ATOM 1471 C C . LEU A 1 180 ? -66.282 -8.499 75.778 1.00 91.06 180 LEU A C 1
ATOM 1473 O O . LEU A 1 180 ? -66.809 -8.282 76.865 1.00 91.06 180 LEU A O 1
ATOM 1477 N N . ARG A 1 181 ? -66.710 -7.929 74.648 1.00 92.00 181 ARG A N 1
ATOM 1478 C CA . ARG A 1 181 ? -67.897 -7.075 74.564 1.00 92.00 181 ARG A CA 1
ATOM 1479 C C . ARG A 1 181 ? -69.168 -7.863 74.869 1.00 92.00 181 ARG A C 1
ATOM 1481 O O . ARG A 1 181 ? -69.979 -7.381 75.649 1.00 92.00 181 ARG A O 1
ATOM 1488 N N . ASP A 1 182 ? -69.311 -9.061 74.317 1.00 92.44 182 ASP A N 1
ATOM 1489 C CA . ASP A 1 182 ? -70.441 -9.956 74.573 1.00 92.44 182 ASP A CA 1
ATOM 1490 C C . ASP A 1 182 ? -70.462 -10.406 76.036 1.00 92.44 182 ASP A C 1
ATOM 1492 O O . ASP A 1 182 ? -71.514 -10.429 76.671 1.00 92.44 182 ASP A O 1
ATOM 1496 N N . MET A 1 183 ? -69.292 -10.701 76.614 1.00 87.75 183 MET A N 1
ATOM 1497 C CA . MET A 1 183 ? -69.167 -11.036 78.032 1.00 87.75 183 MET A CA 1
ATOM 1498 C C . MET A 1 183 ? -69.493 -9.851 78.937 1.00 87.75 183 MET A C 1
ATOM 1500 O O . MET A 1 183 ? -70.208 -10.031 79.918 1.00 87.75 183 MET A O 1
ATOM 1504 N N . MET A 1 184 ? -69.020 -8.647 78.608 1.00 85.94 184 MET A N 1
ATOM 1505 C CA . MET A 1 184 ? -69.404 -7.428 79.323 1.00 85.94 184 MET A CA 1
ATOM 1506 C C . MET A 1 184 ? -70.910 -7.185 79.219 1.00 85.94 184 MET A C 1
ATOM 1508 O O . MET A 1 184 ? -71.542 -6.958 80.242 1.00 85.94 184 MET A O 1
ATOM 1512 N N . PHE A 1 185 ? -71.508 -7.341 78.035 1.00 88.00 185 PHE A N 1
ATOM 1513 C CA . PHE A 1 185 ? -72.955 -7.232 77.853 1.00 88.00 185 PHE A CA 1
ATOM 1514 C C . PHE A 1 185 ? -73.726 -8.289 78.658 1.00 88.00 185 PHE A C 1
ATOM 1516 O O . PHE A 1 185 ? -74.760 -7.982 79.240 1.00 88.00 185 PHE A O 1
ATOM 1523 N N . PHE A 1 186 ? -73.225 -9.525 78.749 1.00 88.88 186 PHE A N 1
ATOM 1524 C CA . PHE A 1 186 ? -73.831 -10.570 79.578 1.00 88.88 186 PHE A CA 1
ATOM 1525 C C . PHE A 1 186 ? -73.733 -10.254 81.078 1.00 88.88 186 PHE A C 1
ATOM 1527 O O . PHE A 1 186 ? -74.682 -10.504 81.820 1.00 88.88 186 PHE A O 1
ATOM 1534 N N . VAL A 1 187 ? -72.605 -9.701 81.537 1.00 85.56 187 VAL A N 1
ATOM 1535 C CA . VAL A 1 187 ? -72.430 -9.269 82.933 1.00 85.56 187 VAL A CA 1
ATOM 1536 C C . VAL A 1 187 ? -73.342 -8.085 83.245 1.00 85.56 187 VAL A C 1
ATOM 1538 O O . VAL A 1 187 ? -74.097 -8.170 84.207 1.00 85.56 187 VAL A O 1
ATOM 1541 N N . GLU A 1 188 ? -73.355 -7.051 82.402 1.00 84.94 188 GLU A N 1
ATOM 1542 C CA . GLU A 1 188 ? -74.259 -5.901 82.530 1.00 84.94 188 GLU A CA 1
ATOM 1543 C C . GLU A 1 188 ? -75.731 -6.329 82.473 1.00 84.94 188 GLU A C 1
ATOM 1545 O O . GLU A 1 188 ? -76.544 -5.859 83.259 1.00 84.94 188 GLU A O 1
ATOM 1550 N N . GLY A 1 189 ? -76.094 -7.251 81.576 1.00 84.31 189 GLY A N 1
ATOM 1551 C CA . GLY A 1 189 ? -77.442 -7.808 81.484 1.00 84.31 189 GLY A CA 1
ATOM 1552 C C . GLY A 1 189 ? -77.832 -8.605 82.729 1.00 84.31 189 GLY A C 1
ATOM 1553 O O . GLY A 1 189 ? -7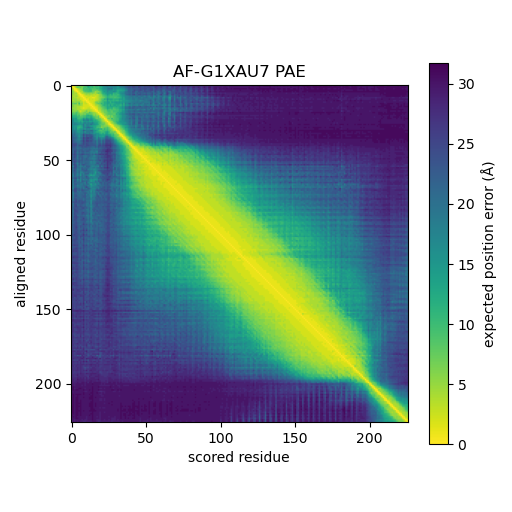8.966 -8.509 83.183 1.00 84.31 189 GLY A O 1
ATOM 1554 N N . ARG A 1 190 ? -76.895 -9.353 83.327 1.00 80.88 190 ARG A N 1
ATOM 1555 C CA . ARG A 1 190 ? -77.114 -10.070 84.592 1.00 80.88 190 ARG A CA 1
ATOM 1556 C C . ARG A 1 190 ? -77.213 -9.122 85.786 1.00 80.88 190 ARG A C 1
ATOM 1558 O O . ARG A 1 190 ? -77.988 -9.404 86.695 1.00 80.88 190 ARG A O 1
ATOM 1565 N N . GLU A 1 191 ? -76.427 -8.050 85.817 1.00 77.94 191 GLU A N 1
ATOM 1566 C CA . GLU A 1 191 ? -76.526 -7.007 86.844 1.00 77.94 191 GLU A CA 1
ATOM 1567 C C . GLU A 1 191 ? -77.850 -6.252 86.724 1.00 77.94 191 GLU A C 1
ATOM 1569 O O . GLU A 1 191 ? -78.578 -6.193 87.707 1.00 77.94 191 GLU A O 1
ATOM 1574 N N . LYS A 1 192 ? -78.247 -5.828 85.517 1.00 74.94 192 LYS A N 1
ATOM 1575 C CA . LYS A 1 192 ? -79.566 -5.225 85.271 1.00 74.94 192 LYS A CA 1
ATOM 1576 C C . LYS A 1 192 ? -80.718 -6.169 85.587 1.00 74.94 192 LYS A C 1
ATOM 1578 O O . LYS A 1 192 ? -81.701 -5.726 86.149 1.00 74.94 192 LYS A O 1
ATOM 1583 N N . LEU A 1 193 ? -80.620 -7.460 85.264 1.00 67.88 193 LEU A N 1
ATOM 1584 C CA . LEU A 1 193 ? -81.663 -8.427 85.623 1.00 67.88 193 LEU A CA 1
ATOM 1585 C C . LEU A 1 193 ? -81.760 -8.606 87.143 1.00 67.88 193 LEU A C 1
ATOM 1587 O O . LEU A 1 193 ? -82.859 -8.745 87.653 1.00 67.88 193 LEU A O 1
ATOM 1591 N N . LYS A 1 194 ? -80.634 -8.579 87.869 1.00 69.81 194 LYS A N 1
ATOM 1592 C CA . LYS A 1 194 ? -80.641 -8.588 89.339 1.00 69.81 194 LYS A CA 1
ATOM 1593 C C . LYS A 1 194 ? -81.239 -7.308 89.923 1.00 69.81 194 LYS A C 1
ATOM 1595 O O . LYS A 1 194 ? -82.007 -7.410 90.868 1.00 69.81 194 LYS A O 1
ATOM 1600 N N . GLU A 1 195 ? -80.917 -6.142 89.363 1.00 66.12 195 GLU A N 1
ATOM 1601 C CA . GLU A 1 195 ? -81.545 -4.866 89.742 1.00 66.12 195 GLU A CA 1
ATOM 1602 C C . GLU A 1 195 ? -83.055 -4.874 89.427 1.00 66.12 195 GLU A C 1
ATOM 1604 O O . GLU A 1 195 ? -83.860 -4.459 90.251 1.00 66.12 195 GLU A O 1
ATOM 1609 N N . MET A 1 196 ? -83.465 -5.431 88.282 1.00 59.41 196 MET A N 1
ATOM 1610 C CA . MET A 1 196 ? -84.875 -5.568 87.886 1.00 59.41 196 MET A CA 1
ATOM 1611 C C . MET A 1 196 ? -85.642 -6.628 88.701 1.00 59.41 196 MET A C 1
ATOM 1613 O O . MET A 1 196 ? -86.835 -6.455 88.933 1.00 59.41 196 MET A O 1
ATOM 1617 N N . ASP A 1 197 ? -84.994 -7.702 89.169 1.00 55.66 197 ASP A N 1
ATOM 1618 C CA . ASP A 1 197 ? -85.585 -8.667 90.118 1.00 55.66 197 ASP A CA 1
ATOM 1619 C C . ASP A 1 197 ? -85.770 -8.047 91.519 1.00 55.66 197 ASP A C 1
ATOM 1621 O O . ASP A 1 197 ? -86.663 -8.461 92.260 1.00 55.66 197 ASP A O 1
ATOM 1625 N N . GLU A 1 198 ? -84.960 -7.046 91.885 1.00 55.38 198 GLU A N 1
ATOM 1626 C CA . GLU A 1 198 ? -85.137 -6.257 93.113 1.00 55.38 198 GLU A CA 1
ATOM 1627 C C . GLU A 1 198 ? -86.217 -5.158 92.974 1.00 55.38 198 GLU A C 1
ATOM 1629 O O . GLU A 1 198 ? -86.834 -4.803 93.980 1.00 55.38 198 GLU A O 1
ATOM 1634 N N . GLU A 1 199 ? -86.516 -4.671 91.759 1.00 50.34 199 GLU A N 1
ATOM 1635 C CA . GLU A 1 199 ? -87.525 -3.616 91.506 1.00 50.34 199 GLU A CA 1
ATOM 1636 C C . GLU A 1 199 ? -88.879 -4.085 90.926 1.00 50.34 199 GLU A C 1
ATOM 1638 O O . GLU A 1 199 ? -89.838 -3.313 90.931 1.00 50.34 199 GLU A O 1
ATOM 1643 N N . GLY A 1 200 ? -89.038 -5.350 90.532 1.00 41.41 200 GLY A N 1
ATOM 1644 C CA . GLY A 1 200 ? -90.323 -5.891 90.075 1.00 41.41 200 GLY A CA 1
ATOM 1645 C C . GLY A 1 200 ? -90.603 -5.673 88.579 1.00 41.41 200 GLY A C 1
ATOM 1646 O O . GLY A 1 200 ? -90.353 -4.625 87.995 1.00 41.41 200 GLY A O 1
ATOM 1647 N N . ILE A 1 201 ? -91.122 -6.730 87.956 1.00 44.25 201 ILE A N 1
ATOM 1648 C CA . ILE A 1 201 ? -91.243 -6.950 86.508 1.00 44.25 201 ILE A CA 1
ATOM 1649 C C . ILE A 1 201 ? -92.265 -6.008 85.842 1.00 44.25 201 ILE A C 1
ATOM 1651 O O . ILE A 1 201 ? -93.443 -6.051 86.192 1.00 44.25 201 ILE A O 1
ATOM 1655 N N . GLU A 1 202 ? -91.860 -5.309 84.774 1.00 41.12 202 GLU A N 1
ATOM 1656 C CA . GLU A 1 202 ? -92.754 -4.897 83.678 1.00 41.12 202 GLU A CA 1
ATOM 1657 C C . GLU A 1 202 ? -92.148 -5.270 82.310 1.00 41.12 202 GLU A C 1
ATOM 1659 O O . GLU A 1 202 ? -90.969 -5.048 82.031 1.00 41.12 202 GLU A O 1
ATOM 1664 N N . GLU A 1 203 ? -92.974 -5.910 81.478 1.00 46.28 203 GLU A N 1
ATOM 1665 C CA . GLU A 1 203 ? -92.665 -6.435 80.146 1.00 46.28 203 GLU A CA 1
ATOM 1666 C C . GLU A 1 203 ? -92.250 -5.331 79.156 1.00 46.28 203 GLU A C 1
ATOM 1668 O O . GLU A 1 203 ? -92.919 -4.307 79.027 1.00 46.28 203 GLU A O 1
ATOM 1673 N N . GLY A 1 204 ? -91.181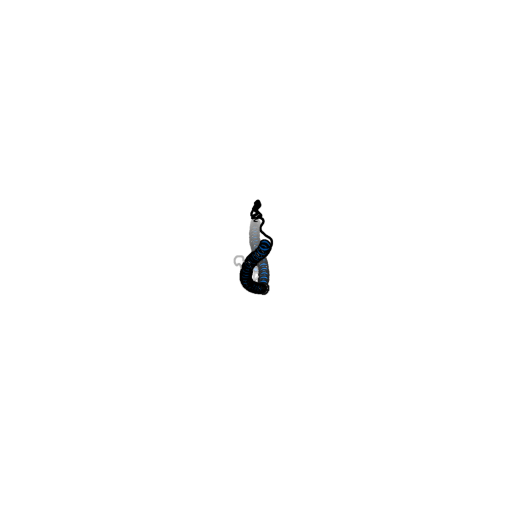 -5.571 78.387 1.00 44.00 204 GLY A N 1
ATOM 1674 C CA . GLY A 1 204 ? -90.726 -4.679 77.317 1.00 44.00 204 GLY A CA 1
ATOM 1675 C C . GLY A 1 204 ? -90.348 -5.447 76.051 1.00 44.00 204 GLY A C 1
ATOM 1676 O O . GLY A 1 204 ? -89.283 -6.055 75.970 1.00 44.00 204 GLY A O 1
ATOM 1677 N N . GLU A 1 205 ? -91.234 -5.411 75.058 1.00 40.91 205 GLU A N 1
ATOM 1678 C CA . GLU A 1 205 ? -91.074 -5.950 73.705 1.00 40.91 205 GLU A CA 1
ATOM 1679 C C . GLU A 1 205 ? -89.962 -5.204 72.935 1.00 40.91 205 GLU A C 1
ATOM 1681 O O . GLU A 1 205 ? -90.042 -3.996 72.713 1.00 40.91 205 GLU A O 1
ATOM 1686 N N . VAL A 1 206 ? -88.909 -5.917 72.509 1.00 41.22 206 VAL A N 1
ATOM 1687 C CA . VAL A 1 206 ? -87.813 -5.358 71.693 1.00 41.22 206 VAL A CA 1
ATOM 1688 C C . VAL A 1 206 ? -87.998 -5.775 70.235 1.00 41.22 206 VAL A C 1
ATOM 1690 O O . VAL A 1 206 ? -87.627 -6.874 69.827 1.00 41.22 206 VAL A O 1
ATOM 1693 N N . THR A 1 207 ? -88.552 -4.876 69.423 1.00 34.09 207 THR A N 1
ATOM 1694 C CA . THR A 1 207 ? -88.604 -5.016 67.963 1.00 34.09 207 THR A CA 1
ATOM 1695 C C . THR A 1 207 ? -87.267 -4.614 67.334 1.00 34.09 207 THR A C 1
ATOM 1697 O O . THR A 1 207 ? -86.844 -3.460 67.437 1.00 34.09 207 THR A O 1
ATOM 1700 N N . ILE A 1 208 ? -86.612 -5.553 66.648 1.00 37.53 208 ILE A N 1
ATOM 1701 C CA . ILE A 1 208 ? -85.426 -5.313 65.813 1.00 37.53 208 ILE A CA 1
ATOM 1702 C C . ILE A 1 208 ? -85.877 -4.619 64.521 1.00 37.53 208 ILE A C 1
ATOM 1704 O O . ILE A 1 208 ? -86.590 -5.204 63.710 1.00 37.53 208 ILE A O 1
ATOM 1708 N N . GLY A 1 209 ? -85.471 -3.362 64.342 1.00 37.47 209 GLY A N 1
ATOM 1709 C CA . GLY A 1 209 ? -85.630 -2.637 63.084 1.00 37.47 209 GLY A CA 1
ATOM 1710 C C . GLY A 1 209 ? -84.622 -3.113 62.034 1.00 37.47 209 GLY A C 1
ATOM 1711 O O . GLY A 1 209 ? -83.420 -3.152 62.296 1.00 37.47 209 GLY A O 1
ATOM 1712 N N . ASP A 1 210 ? -85.132 -3.457 60.852 1.00 39.34 210 ASP A N 1
ATOM 1713 C CA . ASP A 1 210 ? -84.380 -3.830 59.651 1.00 39.34 210 ASP A CA 1
ATOM 1714 C C . ASP A 1 210 ? -83.310 -2.796 59.254 1.00 39.34 210 ASP A C 1
ATOM 1716 O O . ASP A 1 210 ? -83.562 -1.589 59.200 1.00 39.34 210 ASP A O 1
ATOM 1720 N N . VAL A 1 211 ? -82.130 -3.286 58.862 1.00 42.94 211 VAL A N 1
ATOM 1721 C CA . VAL A 1 211 ? -81.094 -2.500 58.174 1.00 42.94 211 VAL A CA 1
ATOM 1722 C C . VAL A 1 211 ? -81.186 -2.786 56.670 1.00 42.94 211 VAL A C 1
ATOM 1724 O O . VAL A 1 211 ? -80.998 -3.938 56.273 1.00 42.94 211 VAL A O 1
ATOM 1727 N N . PRO A 1 212 ? -81.426 -1.788 55.796 1.00 45.47 212 PRO A N 1
ATOM 1728 C CA . PRO A 1 212 ? -81.420 -2.026 54.365 1.00 45.47 212 PRO A CA 1
ATOM 1729 C C . PRO A 1 212 ? -79.997 -2.052 53.794 1.00 45.47 212 PRO A C 1
ATOM 1731 O O . PRO A 1 212 ? -79.170 -1.164 54.008 1.00 45.47 212 PRO A O 1
ATOM 1734 N N . ASP A 1 213 ? -79.781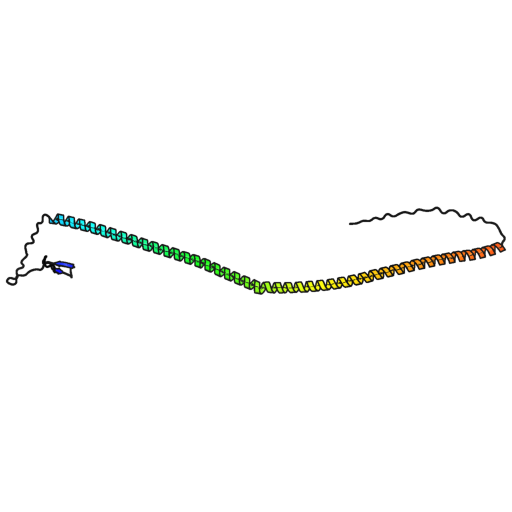 -3.106 53.013 1.00 48.06 213 ASP A N 1
ATOM 1735 C CA . ASP A 1 213 ? -78.616 -3.465 52.213 1.00 48.06 213 ASP A CA 1
ATOM 1736 C C . ASP A 1 213 ? -78.226 -2.382 51.177 1.00 48.06 213 ASP A C 1
ATOM 1738 O O . ASP A 1 213 ? -79.063 -1.782 50.493 1.00 48.06 213 ASP A O 1
ATOM 1742 N N . GLY A 1 214 ? -76.919 -2.135 51.047 1.00 39.97 214 GLY A N 1
ATOM 1743 C CA . GLY A 1 214 ? -76.341 -0.940 50.428 1.00 39.97 214 GLY A CA 1
ATOM 1744 C C . GLY A 1 214 ? -75.147 -1.202 49.505 1.00 39.97 214 GLY A C 1
ATOM 1745 O O . GLY A 1 214 ? -74.086 -0.618 49.679 1.00 39.97 214 GLY A O 1
ATOM 1746 N N . LYS A 1 215 ? -75.357 -2.030 48.474 1.00 39.97 215 LYS A N 1
ATOM 1747 C CA . LYS A 1 215 ? -74.712 -1.998 47.137 1.00 39.97 215 LYS A CA 1
ATOM 1748 C C . LYS A 1 215 ? -73.174 -2.113 47.042 1.00 39.97 215 LYS A C 1
ATOM 1750 O O . LYS A 1 215 ? -72.422 -1.140 47.062 1.00 39.97 215 LYS A O 1
ATOM 1755 N N . LYS A 1 216 ? -72.745 -3.307 46.612 1.00 45.34 216 LYS A N 1
ATOM 1756 C CA . LYS A 1 216 ? -71.505 -3.559 45.848 1.00 45.34 216 LYS A CA 1
ATOM 1757 C C . LYS A 1 216 ? -71.407 -2.648 44.610 1.00 45.34 216 LYS A C 1
ATOM 1759 O O . LYS A 1 216 ? -72.226 -2.753 43.697 1.00 45.34 216 LYS A O 1
ATOM 1764 N N . LYS A 1 217 ? -70.333 -1.855 44.499 1.00 40.62 217 LYS A N 1
ATOM 1765 C CA . LYS A 1 217 ? -69.895 -1.226 43.237 1.00 40.62 217 LYS A CA 1
ATOM 1766 C C . LYS A 1 217 ? -68.619 -1.908 42.731 1.00 40.62 217 LYS A C 1
ATOM 1768 O O . LYS A 1 217 ? -67.545 -1.775 43.307 1.00 40.62 217 LYS A O 1
ATOM 1773 N N . ARG A 1 218 ? -68.758 -2.652 41.629 1.00 47.41 218 ARG A N 1
ATOM 1774 C CA . ARG A 1 218 ? -67.664 -3.235 40.834 1.00 47.41 218 ARG A CA 1
ATOM 1775 C C . ARG A 1 218 ? -66.793 -2.100 40.270 1.00 47.41 218 ARG A C 1
ATOM 1777 O O . ARG A 1 218 ? -67.322 -1.251 39.556 1.00 47.41 218 ARG A O 1
ATOM 1784 N N . ARG A 1 219 ? -65.475 -2.100 40.514 1.00 39.34 219 ARG A N 1
ATOM 1785 C CA . ARG A 1 219 ? -64.512 -1.331 39.698 1.00 39.34 219 ARG A CA 1
ATOM 1786 C C . ARG A 1 219 ? -63.890 -2.248 38.652 1.00 39.34 219 ARG A C 1
ATOM 1788 O O . ARG A 1 219 ? -63.298 -3.276 38.971 1.00 39.34 219 ARG A O 1
ATOM 1795 N N . GLY A 1 220 ? -64.099 -1.866 37.396 1.00 42.91 220 GLY A N 1
ATOM 1796 C CA . GLY A 1 220 ? -63.546 -2.501 36.212 1.00 42.91 220 GLY A CA 1
ATOM 1797 C C . GLY A 1 220 ? -62.028 -2.364 36.129 1.00 42.91 220 GLY A C 1
ATOM 1798 O O . GLY A 1 220 ? -61.431 -1.372 36.542 1.00 42.91 220 GLY A O 1
ATOM 1799 N N . LYS A 1 221 ? -61.439 -3.415 35.571 1.00 42.28 221 LYS A N 1
ATOM 1800 C CA . LYS A 1 221 ? -60.024 -3.638 35.299 1.00 42.28 221 LYS A CA 1
ATOM 1801 C C . LYS A 1 221 ? -59.654 -2.912 34.001 1.00 42.28 221 LYS A C 1
ATOM 1803 O O . LYS A 1 221 ? -60.039 -3.359 32.926 1.00 42.28 221 LYS A O 1
ATOM 1808 N N . GLY A 1 222 ? -58.920 -1.806 34.097 1.00 47.16 222 GLY A N 1
ATOM 1809 C CA . GLY A 1 222 ? -58.292 -1.144 32.953 1.00 47.16 222 GLY A CA 1
ATOM 1810 C C . GLY A 1 222 ? -56.888 -1.698 32.728 1.00 47.16 222 GLY A C 1
ATOM 1811 O O . GLY A 1 222 ? -55.949 -1.289 33.400 1.00 47.16 222 GLY A O 1
ATOM 1812 N N . LYS A 1 223 ? -56.749 -2.653 31.802 1.00 49.16 223 LYS A N 1
ATOM 1813 C CA . LYS A 1 223 ? -55.462 -3.027 31.195 1.00 49.16 223 LYS A CA 1
ATOM 1814 C C . LYS A 1 223 ? -55.133 -1.972 30.133 1.00 49.16 223 LYS A C 1
ATOM 1816 O O . LYS A 1 223 ? -55.769 -1.965 29.085 1.00 49.16 223 LYS A O 1
ATOM 1821 N N . GLY A 1 224 ? -54.147 -1.119 30.395 1.00 50.38 224 GLY A N 1
ATOM 1822 C CA . GLY A 1 224 ? -53.499 -0.270 29.394 1.00 50.38 224 GLY A CA 1
ATOM 1823 C C . GLY A 1 224 ? -52.113 -0.827 29.096 1.00 50.38 224 GLY A C 1
ATOM 1824 O O . GLY A 1 224 ? -51.247 -0.822 29.961 1.00 50.38 224 GLY A O 1
ATOM 1825 N N . LYS A 1 225 ? -51.953 -1.378 27.895 1.00 56.44 225 LYS A N 1
ATOM 1826 C CA . LYS A 1 225 ? -50.731 -1.952 27.331 1.00 56.44 225 LYS A CA 1
ATOM 1827 C C . LYS A 1 225 ? -50.315 -1.017 26.196 1.00 56.44 225 LYS A C 1
ATOM 1829 O O . LYS A 1 225 ? -51.138 -0.850 25.297 1.00 56.44 225 LYS A O 1
ATOM 1834 N N . ARG A 1 226 ? -49.100 -0.466 26.231 1.00 47.06 226 ARG A N 1
ATOM 1835 C CA . ARG A 1 226 ? -48.187 -0.206 25.098 1.00 47.06 226 ARG A CA 1
ATOM 1836 C C . ARG A 1 226 ? -47.096 0.770 25.501 1.00 47.06 226 ARG A C 1
ATOM 1838 O O . ARG A 1 226 ? -47.446 1.798 26.111 1.00 47.06 226 ARG A O 1
#

Radius of gyration: 78.65 Å; Cα contacts (8 Å, |Δi|>4): 37; chains: 1; bounding box: 172×29×188 Å

Organism: Arthrobotrys oligospora (strain ATCC 24927 / CBS 115.81 / DSM 1491) (NCBI:txid756982)